Protein AF-A0A7Z8QAL1-F1 (afdb_monomer_lite)

Radius of gyration: 22.58 Å; chains: 1; bounding box: 62×59×57 Å

Foldseek 3Di:
DDPDDPPPDQWDWDDDPQDIDIGGDPPHDDFKDKDWDLPQDWDKDFDPPAFCQRQQKKKKKQKAFSQLQPDPVPPDPDRDLAWQWDWKWKDFAPDDIDIDIRHPDDSARNQQVSQVSVPPQKHKFQDDPDAWPCPDDPNRTGGRPRIMIIRRRDRGRMMIIGDPISRIIIMMMMGRPPDDDPPPPPPCVVVVVVVVVVVVVCVVVVD

Sequence (207 aa):
MVTRTPLDRGAVAKNNKSEVIVSNKDGFELTRITTRDYSNQELKYSIPDKSFKAAATGIAIDIVYSAAVEYIAGFSKAVKKETAGGFVSVTIDNNSPIKITTAGKTTREIESELADAIGSDASFSSMPIYPNFVQIRSKNYKSFDGGEIQIPSLNAKSITIDVNDSGLGVLTKFVFTSVKQPVQIISKVPYIIALLLAGIFGYVFWK

pLDDT: mean 82.02, std 17.65, range [27.59, 98.31]

Secondary structure (DSSP, 8-state):
-----TT--SEEEEEETTEEEEEEPTT----EEEEEE-S---EEEEBTTB-TTTTTEEEEEEEEEGGGTS--TTT-S-------S-EEEEEETTSPPEEEE-TT--HHHHHHHHHHHHGGG-EEESS-SS----SS--SS-PPP-S-EEEETT---SEEEEEEE-TTEEEEEEEEE-SS--------SHHHHHHHHHHHHHHHHH--

Structure (mmCIF, N/CA/C/O backbone):
data_AF-A0A7Z8QAL1-F1
#
_entry.id   AF-A0A7Z8QAL1-F1
#
loop_
_atom_site.group_PDB
_atom_site.id
_atom_site.type_symbol
_atom_site.label_atom_id
_atom_site.label_alt_id
_atom_site.label_comp_id
_atom_site.label_asym_id
_atom_site.label_entity_id
_atom_site.label_seq_id
_atom_site.pdbx_PDB_ins_code
_atom_site.Cartn_x
_atom_site.Cartn_y
_atom_site.Cartn_z
_atom_site.occupancy
_atom_site.B_iso_or_equiv
_atom_site.auth_seq_id
_atom_site.auth_comp_id
_atom_site.auth_asym_id
_atom_site.auth_atom_id
_atom_site.pdbx_PDB_model_num
ATOM 1 N N . MET A 1 1 ? -8.808 11.530 -38.661 1.00 33.34 1 MET A N 1
ATOM 2 C CA . MET A 1 1 ? -7.797 12.549 -38.306 1.00 33.34 1 MET A CA 1
ATOM 3 C C . MET A 1 1 ? -7.535 12.411 -36.812 1.00 33.34 1 MET A C 1
ATOM 5 O O . MET A 1 1 ? -8.451 12.637 -36.037 1.00 33.34 1 MET A O 1
ATOM 9 N N . VAL A 1 2 ? -6.371 11.887 -36.411 1.00 27.59 2 VAL A N 1
ATOM 10 C CA . VAL A 1 2 ? -6.043 11.647 -34.992 1.00 27.59 2 VAL A CA 1
ATOM 11 C C . VAL A 1 2 ? -5.302 12.868 -34.471 1.00 27.59 2 VAL A C 1
ATOM 13 O O . VAL A 1 2 ? -4.148 13.097 -34.828 1.00 27.59 2 VAL A O 1
ATOM 16 N N . THR A 1 3 ? -5.963 13.665 -33.642 1.00 31.70 3 THR A N 1
ATOM 17 C CA . THR A 1 3 ? -5.341 14.799 -32.959 1.00 31.70 3 THR A CA 1
ATOM 18 C C . THR A 1 3 ? -4.470 14.255 -31.824 1.00 31.70 3 THR A C 1
ATOM 20 O O . THR A 1 3 ? -4.942 14.032 -30.712 1.00 31.70 3 THR A O 1
ATOM 23 N N . ARG A 1 4 ? -3.193 13.970 -32.111 1.00 34.78 4 ARG A N 1
ATOM 24 C CA . ARG A 1 4 ? -2.201 13.611 -31.087 1.00 34.78 4 ARG A CA 1
ATOM 25 C C . ARG A 1 4 ? -1.900 14.842 -30.237 1.00 34.78 4 ARG A C 1
ATOM 27 O O . ARG A 1 4 ? -1.358 15.822 -30.740 1.00 34.78 4 ARG A O 1
ATOM 34 N N . THR A 1 5 ? -2.227 14.784 -28.951 1.00 33.44 5 THR A N 1
ATOM 35 C CA . THR A 1 5 ? -1.685 15.724 -27.961 1.00 33.44 5 THR A CA 1
ATOM 36 C C . THR A 1 5 ? -0.398 15.141 -27.353 1.00 33.44 5 THR A C 1
ATOM 38 O O . THR A 1 5 ? -0.285 13.919 -27.257 1.00 33.44 5 THR A O 1
ATOM 41 N N . PRO A 1 6 ? 0.582 15.956 -26.909 1.00 42.03 6 PRO A N 1
ATOM 42 C CA . PRO A 1 6 ? 1.861 15.488 -26.340 1.00 42.03 6 PRO A CA 1
ATOM 43 C C . PRO A 1 6 ? 1.767 14.780 -24.966 1.00 42.03 6 PRO A C 1
ATOM 45 O O . PRO A 1 6 ? 2.717 14.809 -24.190 1.00 42.03 6 PRO A O 1
ATOM 48 N N . LEU A 1 7 ? 0.624 14.183 -24.615 1.00 47.12 7 LEU A N 1
ATOM 49 C CA . LEU A 1 7 ? 0.308 13.678 -23.272 1.00 47.12 7 LEU A CA 1
ATOM 50 C C . LEU A 1 7 ? 0.132 12.151 -23.202 1.00 47.12 7 LEU A C 1
ATOM 52 O O . LEU A 1 7 ? -0.330 11.649 -22.177 1.00 47.12 7 LEU A O 1
ATOM 56 N N . ASP A 1 8 ? 0.518 11.407 -24.242 1.00 47.53 8 ASP A N 1
ATOM 57 C CA . ASP A 1 8 ? 0.338 9.951 -24.319 1.00 47.53 8 ASP A CA 1
ATOM 58 C C . ASP A 1 8 ? 1.376 9.175 -23.490 1.00 47.53 8 ASP A C 1
ATOM 60 O O . ASP A 1 8 ? 2.361 8.631 -23.991 1.00 47.53 8 ASP A O 1
ATOM 64 N N . ARG A 1 9 ? 1.064 9.157 -22.192 1.00 65.38 9 ARG A N 1
ATOM 65 C CA . ARG A 1 9 ? 1.618 8.449 -21.029 1.00 65.38 9 ARG A CA 1
ATOM 66 C C . ARG A 1 9 ? 2.282 7.098 -21.348 1.00 65.38 9 ARG A C 1
ATOM 68 O O . ARG A 1 9 ? 1.715 6.260 -22.042 1.00 65.38 9 ARG A O 1
ATOM 75 N N . GLY A 1 10 ? 3.455 6.868 -20.755 1.00 72.50 10 GLY A N 1
ATOM 76 C CA . GLY A 1 10 ? 4.310 5.684 -20.939 1.00 72.50 10 GLY A CA 1
ATOM 77 C C . GLY A 1 10 ? 3.822 4.363 -20.325 1.00 72.50 10 GLY A C 1
ATOM 78 O O . GLY A 1 10 ? 4.625 3.457 -20.128 1.00 72.50 10 GLY A O 1
ATOM 79 N N . ALA A 1 11 ? 2.533 4.236 -20.012 1.00 80.00 11 ALA A N 1
ATOM 80 C CA . ALA A 1 11 ? 1.936 3.013 -19.482 1.00 80.00 11 ALA A CA 1
ATOM 81 C C . ALA A 1 11 ? 0.545 2.788 -20.088 1.00 80.00 11 ALA A C 1
ATOM 83 O O . ALA A 1 11 ? -0.157 3.742 -20.430 1.00 80.00 11 ALA A O 1
ATOM 84 N N . VAL A 1 12 ? 0.147 1.525 -20.200 1.00 85.00 12 VAL A N 1
ATOM 85 C CA . VAL A 1 12 ? -1.168 1.078 -20.667 1.00 85.00 12 VAL A CA 1
ATOM 86 C C . VAL A 1 12 ? -1.908 0.463 -19.485 1.00 85.00 12 VAL A C 1
ATOM 88 O O . VAL A 1 12 ? -1.326 -0.322 -18.745 1.00 85.00 12 VAL A O 1
ATOM 91 N N . ALA A 1 13 ? -3.185 0.802 -19.313 1.00 86.44 13 ALA A N 1
ATOM 92 C CA . ALA A 1 13 ? -4.064 0.171 -18.333 1.00 86.44 13 ALA A CA 1
ATOM 93 C C . ALA A 1 13 ? -5.237 -0.494 -19.062 1.00 86.44 13 ALA A C 1
ATOM 95 O O . ALA A 1 13 ? -5.958 0.171 -19.809 1.00 86.44 13 ALA A O 1
ATOM 96 N N . LYS A 1 14 ? -5.422 -1.799 -18.861 1.00 86.00 14 LYS A N 1
ATOM 97 C CA . LYS A 1 14 ? -6.550 -2.575 -19.393 1.00 86.00 14 LYS A CA 1
ATOM 98 C C . LYS A 1 14 ? -7.447 -2.980 -18.232 1.00 86.00 14 LYS A C 1
ATOM 100 O O . LYS A 1 14 ? -6.980 -3.646 -17.317 1.00 86.00 14 LYS A O 1
ATOM 105 N N . ASN A 1 15 ? -8.710 -2.568 -18.270 1.00 86.75 15 ASN A N 1
ATOM 106 C CA . ASN A 1 15 ? -9.706 -2.918 -17.261 1.00 86.75 15 ASN A CA 1
ATOM 107 C C . ASN A 1 15 ? -10.602 -4.046 -17.791 1.00 86.75 15 ASN A C 1
ATOM 109 O O . ASN A 1 15 ? -11.143 -3.932 -18.892 1.00 86.75 15 ASN A O 1
ATOM 113 N N . ASN A 1 16 ? -10.769 -5.104 -16.999 1.00 80.38 16 ASN A N 1
ATOM 114 C CA . ASN A 1 16 ? -11.758 -6.151 -17.213 1.00 80.38 16 ASN A CA 1
ATOM 115 C C . ASN A 1 16 ? -12.635 -6.324 -15.962 1.00 80.38 16 ASN A C 1
ATOM 117 O O . ASN A 1 16 ? -12.437 -7.249 -15.179 1.00 80.38 16 ASN A O 1
ATOM 121 N N . LYS A 1 17 ? -13.601 -5.414 -15.784 1.00 79.88 17 LYS A N 1
ATOM 122 C CA . LYS A 1 17 ? -14.566 -5.343 -14.669 1.00 79.88 17 LYS A CA 1
ATOM 123 C C . LYS A 1 17 ? -13.910 -5.275 -13.283 1.00 79.88 17 LYS A C 1
ATOM 125 O O . LYS A 1 17 ? -13.885 -4.204 -12.690 1.00 79.88 17 LYS A O 1
ATOM 130 N N . SER A 1 18 ? -13.426 -6.406 -12.775 1.00 85.50 18 SER A N 1
ATOM 131 C CA . SER A 1 18 ? -12.839 -6.577 -11.442 1.00 85.50 18 SER A CA 1
ATOM 132 C C . SER A 1 18 ? -11.311 -6.516 -11.426 1.00 85.50 18 SER A C 1
ATOM 134 O O . SER A 1 18 ? -10.722 -6.499 -10.352 1.00 85.50 18 SER A O 1
ATOM 136 N N . GLU A 1 19 ? -10.656 -6.505 -12.589 1.00 89.06 19 GLU A N 1
ATOM 137 C CA . GLU A 1 19 ? -9.195 -6.483 -12.695 1.00 89.06 19 GLU A CA 1
ATOM 138 C C . GLU A 1 19 ? -8.715 -5.311 -13.553 1.00 89.06 19 GLU A C 1
ATOM 140 O O . GLU A 1 19 ? -9.307 -4.986 -14.587 1.00 89.06 19 GLU A O 1
ATOM 145 N N . VAL A 1 20 ? -7.603 -4.696 -13.145 1.00 90.81 20 VAL A N 1
ATOM 146 C CA . VAL A 1 20 ? -6.877 -3.711 -13.949 1.00 90.81 20 VAL A CA 1
ATOM 147 C C . VAL A 1 20 ? -5.435 -4.169 -14.120 1.00 90.81 20 VAL A C 1
ATOM 149 O O . VAL A 1 20 ? -4.667 -4.198 -13.162 1.00 90.81 20 VAL A O 1
ATOM 152 N N . ILE A 1 21 ? -5.048 -4.469 -15.359 1.00 90.31 21 ILE A N 1
ATOM 153 C CA . ILE A 1 21 ? -3.666 -4.796 -15.716 1.00 90.31 21 ILE A CA 1
ATOM 154 C C . ILE A 1 21 ? -2.978 -3.523 -16.192 1.00 90.31 21 ILE A C 1
ATOM 156 O O . ILE A 1 21 ? -3.401 -2.912 -17.178 1.00 90.31 21 ILE A O 1
ATOM 160 N N . VAL A 1 22 ? -1.900 -3.142 -15.510 1.00 89.88 22 VAL A N 1
ATOM 161 C CA . VAL A 1 22 ? -1.033 -2.027 -15.903 1.00 89.88 22 VAL A CA 1
ATOM 162 C C . VAL A 1 22 ? 0.260 -2.584 -16.486 1.00 89.88 22 VAL A C 1
ATOM 164 O O . VAL A 1 22 ? 0.912 -3.421 -15.868 1.00 89.88 22 VAL A O 1
ATOM 167 N N . SER A 1 23 ? 0.644 -2.118 -17.670 1.00 87.56 23 SER A N 1
ATOM 168 C CA . SER A 1 23 ? 1.863 -2.546 -18.357 1.00 87.56 23 SER A CA 1
ATOM 169 C C . SER A 1 23 ? 2.611 -1.366 -18.969 1.00 87.56 23 SER A C 1
ATOM 171 O O . SER A 1 23 ? 2.043 -0.294 -19.196 1.00 87.56 23 SER A O 1
ATOM 173 N N . ASN A 1 24 ? 3.885 -1.575 -19.292 1.00 84.88 24 ASN A N 1
ATOM 174 C CA . ASN A 1 24 ? 4.660 -0.634 -20.094 1.00 84.88 24 ASN A CA 1
ATOM 175 C C . ASN A 1 24 ? 3.988 -0.404 -21.455 1.00 84.88 24 ASN A C 1
ATOM 177 O O . ASN A 1 24 ? 3.407 -1.320 -22.043 1.00 84.88 24 ASN A O 1
ATOM 181 N N . LYS A 1 25 ? 4.084 0.828 -21.954 1.00 83.75 25 LYS A N 1
ATOM 182 C CA . LYS A 1 25 ? 3.898 1.123 -23.377 1.00 83.75 25 LYS A CA 1
ATOM 183 C C . LYS A 1 25 ? 5.244 0.950 -24.082 1.00 83.75 25 LYS A C 1
ATOM 185 O O . LY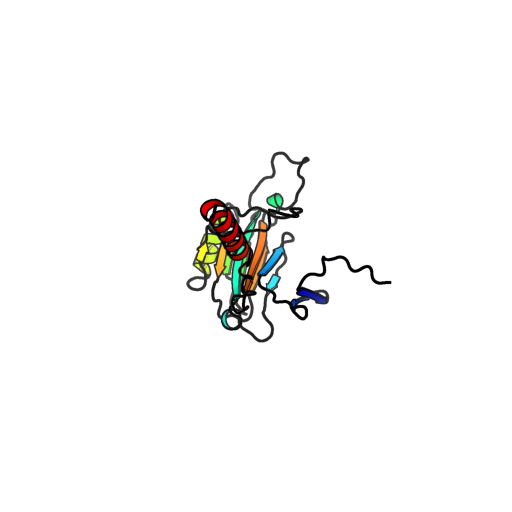S A 1 25 ? 6.272 1.251 -23.483 1.00 83.75 25 LYS A O 1
ATOM 190 N N . ASP A 1 26 ? 5.246 0.522 -25.342 1.00 78.25 26 ASP A N 1
ATOM 191 C CA . ASP A 1 26 ? 6.478 0.359 -26.123 1.00 78.25 26 ASP A CA 1
ATOM 192 C C . ASP A 1 26 ? 7.372 1.606 -26.056 1.00 78.25 26 ASP A C 1
ATOM 194 O O . ASP A 1 26 ? 6.916 2.731 -26.283 1.00 78.25 26 ASP A O 1
ATOM 198 N N . GLY A 1 27 ? 8.650 1.395 -25.730 1.00 76.25 27 GLY A N 1
ATOM 199 C CA . GLY A 1 27 ? 9.637 2.465 -25.562 1.00 76.25 27 GLY A CA 1
ATOM 200 C C . GLY A 1 27 ? 9.585 3.198 -24.215 1.00 76.25 27 GLY A C 1
ATOM 201 O O . GLY A 1 27 ? 10.316 4.171 -24.041 1.00 76.25 27 GLY A O 1
ATOM 202 N N . PHE A 1 28 ? 8.760 2.749 -23.266 1.00 78.88 28 PHE A N 1
ATOM 203 C CA . PHE A 1 28 ? 8.665 3.307 -21.918 1.00 78.88 28 PHE A CA 1
ATOM 204 C C . PHE A 1 28 ? 8.835 2.238 -20.847 1.00 78.88 28 PHE A C 1
ATOM 206 O O . PHE A 1 28 ? 8.550 1.062 -21.054 1.00 78.88 28 PHE A O 1
ATOM 213 N N . GLU A 1 29 ? 9.240 2.693 -19.666 1.00 81.25 29 GLU A N 1
ATOM 214 C CA . GLU A 1 29 ? 9.378 1.851 -18.492 1.00 81.25 29 GLU A CA 1
ATOM 215 C C . GLU A 1 29 ? 8.601 2.428 -17.308 1.00 81.25 29 GLU A C 1
ATOM 217 O O . GLU A 1 29 ? 8.756 3.597 -16.932 1.00 81.25 29 GLU A O 1
ATOM 222 N N . LEU A 1 30 ? 7.769 1.591 -16.699 1.00 81.94 30 LEU A N 1
ATOM 223 C CA . LEU A 1 30 ? 7.000 1.912 -15.514 1.00 81.94 30 LEU A CA 1
ATOM 224 C C . LEU A 1 30 ? 7.907 1.860 -14.289 1.00 81.94 30 LEU A C 1
ATOM 226 O O . LEU A 1 30 ? 8.335 0.802 -13.844 1.00 81.94 30 LEU A O 1
ATOM 230 N N . THR A 1 31 ? 8.194 3.028 -13.728 1.00 86.25 31 THR A N 1
ATOM 231 C CA . THR A 1 31 ? 9.080 3.151 -12.561 1.00 86.25 31 THR A CA 1
ATOM 232 C C . THR A 1 31 ? 8.313 3.237 -11.249 1.00 86.25 31 THR A C 1
ATOM 234 O O . THR A 1 31 ? 8.837 2.846 -10.207 1.00 86.25 31 THR A O 1
ATOM 237 N N . ARG A 1 32 ? 7.082 3.764 -11.273 1.00 88.62 32 ARG A N 1
ATOM 238 C CA . ARG A 1 32 ? 6.260 4.007 -10.082 1.00 88.62 32 ARG A CA 1
ATOM 239 C C . ARG A 1 32 ? 4.775 3.858 -10.395 1.00 88.62 32 ARG A C 1
ATOM 241 O O . ARG A 1 32 ? 4.317 4.337 -11.431 1.00 88.62 32 ARG A O 1
ATOM 248 N N . ILE A 1 33 ? 4.024 3.271 -9.468 1.00 88.88 33 ILE A N 1
ATOM 249 C CA . ILE A 1 33 ? 2.554 3.264 -9.464 1.00 88.88 33 ILE A CA 1
ATOM 250 C C . ILE A 1 33 ? 2.079 3.726 -8.091 1.00 88.88 33 ILE A C 1
ATOM 252 O O . ILE A 1 33 ? 2.612 3.283 -7.079 1.00 88.88 33 ILE A O 1
ATOM 256 N N . THR A 1 34 ? 1.056 4.577 -8.057 1.00 89.19 34 THR A N 1
ATOM 257 C CA . THR A 1 34 ? 0.273 4.847 -6.848 1.00 89.19 34 THR A CA 1
ATOM 258 C C . THR A 1 34 ? -1.176 4.489 -7.137 1.00 89.19 34 THR A C 1
ATOM 260 O O . THR A 1 34 ? -1.788 5.105 -8.014 1.00 89.19 34 THR A O 1
ATOM 263 N N . THR A 1 35 ? -1.732 3.536 -6.403 1.00 89.81 35 THR A N 1
ATOM 264 C CA . THR A 1 35 ? -3.174 3.289 -6.344 1.00 89.81 35 THR A CA 1
ATOM 265 C C . THR A 1 35 ? -3.760 3.991 -5.130 1.00 89.81 35 THR A C 1
ATOM 267 O O . THR A 1 35 ? -3.084 4.202 -4.123 1.00 89.81 35 THR A O 1
ATOM 270 N N . ARG A 1 36 ? -5.004 4.445 -5.268 1.00 86.94 36 ARG A N 1
ATOM 271 C CA . ARG A 1 36 ? -5.736 5.145 -4.214 1.00 86.94 36 ARG A CA 1
ATOM 272 C C . ARG A 1 36 ? -7.068 4.464 -4.068 1.00 86.94 36 ARG A C 1
ATOM 274 O O . ARG A 1 36 ? -7.759 4.298 -5.073 1.00 86.94 36 ARG A O 1
ATOM 281 N N . ASP A 1 37 ? -7.415 4.155 -2.839 1.00 87.88 37 ASP A N 1
ATOM 282 C CA . ASP A 1 37 ? -8.729 3.667 -2.503 1.00 87.88 37 ASP A CA 1
ATOM 283 C C . ASP A 1 37 ? -9.264 4.417 -1.288 1.00 87.88 37 ASP A C 1
ATOM 285 O O . ASP A 1 37 ? -8.754 4.300 -0.178 1.00 87.88 37 ASP A O 1
ATOM 289 N N . TYR A 1 38 ? -10.290 5.223 -1.538 1.00 84.94 38 TYR A N 1
ATOM 290 C CA . TYR A 1 38 ? -11.080 5.915 -0.515 1.00 84.94 38 TYR A CA 1
ATOM 291 C C . TYR A 1 38 ? -12.498 5.353 -0.441 1.00 84.94 38 TYR A C 1
ATOM 293 O O . TYR A 1 38 ? -13.347 5.898 0.249 1.00 84.94 38 TYR A O 1
ATOM 301 N N . SER A 1 39 ? -12.761 4.296 -1.210 1.00 81.75 39 SER A N 1
ATOM 302 C CA . SER A 1 39 ? -14.042 3.603 -1.242 1.00 81.75 39 SER A CA 1
ATOM 303 C C . SER A 1 39 ? -14.047 2.347 -0.382 1.00 81.75 39 SER A C 1
ATOM 305 O O . SER A 1 39 ? -15.043 1.628 -0.407 1.00 81.75 39 SER A O 1
ATOM 307 N N . ASN A 1 40 ? -12.968 2.102 0.373 1.00 83.50 40 ASN A N 1
ATOM 308 C CA . ASN A 1 40 ? -12.862 0.985 1.306 1.00 83.50 40 ASN A CA 1
ATOM 309 C C . ASN A 1 40 ? -13.067 -0.370 0.608 1.00 83.50 40 ASN A C 1
ATOM 311 O O . ASN A 1 40 ? -13.793 -1.237 1.089 1.00 83.50 40 ASN A O 1
ATOM 315 N N . GLN A 1 41 ? -12.464 -0.521 -0.573 1.00 84.25 41 GLN A N 1
ATOM 316 C CA . GLN A 1 41 ? -12.461 -1.761 -1.334 1.00 84.25 41 GLN A CA 1
ATOM 317 C C . GLN A 1 41 ? -11.312 -2.655 -0.874 1.00 84.25 41 GLN A C 1
ATOM 319 O O . GLN A 1 41 ? -10.182 -2.211 -0.677 1.00 84.25 41 GLN A O 1
ATOM 324 N N . GLU A 1 42 ? -11.575 -3.956 -0.801 1.00 94.12 42 GLU A N 1
ATOM 325 C CA . GLU A 1 42 ? -10.505 -4.941 -0.716 1.00 94.12 42 GLU A CA 1
ATOM 326 C C . GLU A 1 42 ? -9.766 -4.988 -2.064 1.00 94.12 42 GLU A C 1
ATOM 328 O O . GLU A 1 42 ? -10.313 -5.427 -3.080 1.00 94.12 42 GLU A O 1
ATOM 333 N N . LEU A 1 43 ? -8.516 -4.519 -2.087 1.00 95.56 43 LEU A N 1
ATOM 334 C CA . LEU A 1 43 ? -7.688 -4.490 -3.290 1.00 95.56 43 LEU A CA 1
ATOM 335 C C . LEU A 1 43 ? -6.540 -5.488 -3.189 1.00 95.56 43 LEU A C 1
ATOM 337 O O . LEU A 1 43 ? -5.673 -5.386 -2.319 1.00 95.56 43 LEU A O 1
ATOM 341 N N . LYS A 1 44 ? -6.500 -6.422 -4.144 1.00 97.06 44 LYS A N 1
ATOM 342 C CA . LYS A 1 44 ? -5.410 -7.382 -4.323 1.00 97.06 44 LYS A CA 1
ATOM 343 C C . LYS A 1 44 ? -4.446 -6.918 -5.408 1.00 97.06 44 LYS A C 1
ATOM 345 O O . LYS A 1 44 ? -4.840 -6.653 -6.541 1.00 97.06 44 LYS A O 1
ATOM 350 N N . TYR A 1 45 ? -3.164 -6.905 -5.075 1.00 97.38 45 TYR A N 1
ATOM 351 C CA . TYR A 1 45 ? -2.074 -6.551 -5.974 1.00 97.38 45 TYR A CA 1
ATOM 352 C C . TYR A 1 45 ? -1.187 -7.761 -6.228 1.00 97.38 45 TYR A C 1
ATOM 354 O O . TYR A 1 45 ? -0.888 -8.528 -5.313 1.00 97.38 45 TYR A O 1
ATOM 362 N N . SER A 1 46 ? -0.737 -7.920 -7.468 1.00 96.81 46 SER A N 1
ATOM 363 C CA . SER A 1 46 ? 0.229 -8.948 -7.857 1.00 96.81 46 SER A CA 1
ATOM 364 C C . SER A 1 46 ? 1.025 -8.499 -9.079 1.00 96.81 46 SER A C 1
ATOM 366 O O . SER A 1 46 ? 0.609 -7.591 -9.804 1.00 96.81 46 SER A O 1
ATOM 368 N N . ILE A 1 47 ? 2.176 -9.131 -9.300 1.00 93.94 47 ILE A N 1
ATOM 369 C CA . ILE A 1 47 ? 2.942 -8.999 -10.540 1.00 93.94 47 ILE A CA 1
ATOM 370 C C . ILE A 1 47 ? 2.819 -10.332 -11.281 1.00 93.94 47 ILE A C 1
ATOM 372 O O . ILE A 1 47 ? 3.153 -11.364 -10.693 1.00 93.94 47 ILE A O 1
ATOM 376 N N . PRO A 1 48 ? 2.359 -10.343 -12.546 1.00 91.12 48 PRO A N 1
ATOM 377 C CA . PRO A 1 48 ? 2.218 -11.578 -13.306 1.00 91.12 48 PRO A CA 1
ATOM 378 C C . PRO A 1 48 ? 3.498 -12.420 -13.269 1.00 91.12 48 PRO A C 1
ATOM 380 O O . PRO A 1 48 ? 4.593 -11.924 -13.550 1.00 91.12 48 PRO A O 1
ATOM 383 N N . ASP A 1 49 ? 3.339 -13.681 -12.867 1.00 9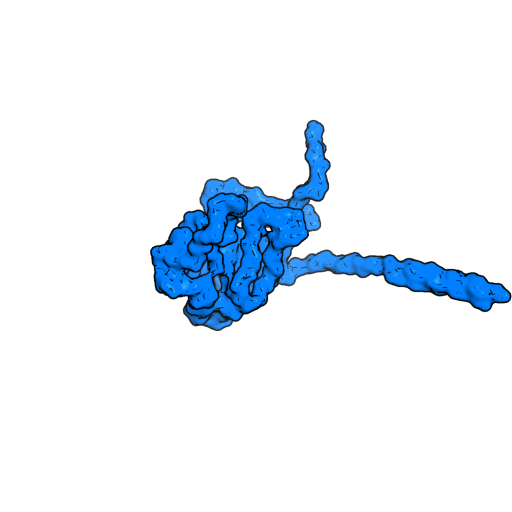2.38 49 ASP A N 1
ATOM 384 C CA . ASP A 1 49 ? 4.378 -14.715 -12.819 1.00 92.38 49 ASP A CA 1
ATOM 385 C C . ASP A 1 49 ? 5.617 -14.403 -11.954 1.00 92.38 49 ASP A C 1
ATOM 387 O O . ASP A 1 49 ? 6.644 -15.075 -12.076 1.00 92.38 49 ASP A O 1
ATOM 391 N N . LYS A 1 50 ? 5.554 -13.411 -11.052 1.00 94.69 50 LYS A N 1
ATOM 392 C CA . LYS A 1 50 ? 6.695 -13.007 -10.210 1.00 94.69 50 LYS A CA 1
ATOM 393 C C . LYS A 1 50 ? 6.283 -12.694 -8.776 1.00 94.69 50 LYS A C 1
ATOM 395 O O . LYS A 1 50 ? 5.185 -12.214 -8.518 1.00 94.69 50 LYS A O 1
ATOM 400 N N . SER A 1 51 ? 7.202 -12.916 -7.836 1.00 96.69 51 SER A N 1
ATOM 401 C CA . SER A 1 51 ? 7.116 -12.258 -6.529 1.00 96.69 51 SER A CA 1
ATOM 402 C C . SER A 1 51 ? 7.554 -10.795 -6.634 1.00 96.69 51 SER A C 1
ATOM 404 O O . SER A 1 51 ? 8.318 -10.438 -7.538 1.00 96.69 51 SER A O 1
ATOM 406 N N . PHE A 1 52 ? 7.131 -9.946 -5.695 1.00 96.06 52 PHE A N 1
ATOM 407 C CA . PHE A 1 52 ? 7.568 -8.543 -5.656 1.00 96.06 52 PHE A CA 1
ATOM 408 C C . PHE A 1 52 ? 9.093 -8.422 -5.539 1.00 96.06 52 PHE A C 1
ATOM 410 O O . PHE A 1 52 ? 9.709 -7.625 -6.250 1.00 96.06 52 PHE A O 1
ATOM 417 N N . LYS A 1 53 ? 9.725 -9.288 -4.736 1.00 95.12 53 LYS A N 1
ATOM 418 C CA . LYS A 1 53 ? 11.185 -9.412 -4.640 1.00 95.12 53 LYS A CA 1
ATOM 419 C C . LYS A 1 53 ? 11.834 -9.780 -5.977 1.00 95.12 53 LYS A C 1
ATOM 421 O O . LYS A 1 53 ? 12.795 -9.127 -6.376 1.00 95.12 53 LYS A O 1
ATOM 426 N N . ALA A 1 54 ? 11.309 -10.778 -6.694 1.00 95.06 54 ALA A N 1
ATOM 427 C CA . ALA A 1 54 ? 11.841 -11.181 -8.002 1.00 95.06 54 ALA A CA 1
ATOM 428 C C . ALA A 1 54 ? 11.674 -10.090 -9.076 1.00 95.06 54 ALA A C 1
ATOM 430 O O . ALA A 1 54 ? 12.457 -10.016 -10.021 1.00 95.06 54 ALA A O 1
ATOM 431 N N . ALA A 1 55 ? 10.669 -9.228 -8.924 1.00 92.56 55 ALA A N 1
ATOM 432 C CA . ALA A 1 55 ? 10.447 -8.059 -9.767 1.00 92.56 55 ALA A CA 1
ATOM 433 C C . ALA A 1 55 ? 11.165 -6.788 -9.270 1.00 92.56 55 ALA A C 1
ATOM 435 O O . ALA A 1 55 ? 10.899 -5.707 -9.794 1.00 92.56 55 ALA A O 1
ATOM 436 N N . ALA A 1 56 ? 12.034 -6.888 -8.254 1.00 94.19 56 ALA A N 1
ATOM 437 C CA . ALA A 1 56 ? 12.738 -5.757 -7.643 1.00 94.19 56 ALA A CA 1
ATOM 438 C C . ALA A 1 56 ? 11.798 -4.583 -7.292 1.00 94.19 56 ALA A C 1
ATOM 440 O O . ALA A 1 56 ? 12.087 -3.414 -7.573 1.00 94.19 56 ALA A O 1
ATOM 441 N N . THR A 1 57 ? 10.631 -4.914 -6.739 1.00 94.69 57 THR A N 1
ATOM 442 C CA . THR A 1 57 ? 9.562 -3.962 -6.435 1.00 94.69 57 THR A CA 1
ATOM 443 C C . THR A 1 57 ? 9.516 -3.672 -4.941 1.00 94.69 57 THR A C 1
ATOM 445 O O . THR A 1 57 ? 9.304 -4.581 -4.142 1.00 94.69 57 THR A O 1
ATOM 448 N N . GLY A 1 58 ? 9.679 -2.399 -4.582 1.00 96.44 58 GLY A N 1
ATOM 449 C CA . GLY A 1 58 ? 9.373 -1.898 -3.245 1.00 96.44 58 GLY A CA 1
ATOM 450 C C . GLY A 1 58 ? 7.909 -1.475 -3.161 1.00 96.44 58 GLY A C 1
ATOM 451 O O . GLY A 1 58 ? 7.365 -0.933 -4.128 1.00 96.44 58 GLY A O 1
ATOM 452 N N . ILE A 1 59 ? 7.282 -1.715 -2.015 1.00 97.56 59 ILE A N 1
ATOM 453 C CA . ILE A 1 59 ? 5.879 -1.381 -1.751 1.00 97.56 59 ILE A CA 1
ATOM 454 C C . ILE A 1 59 ? 5.831 -0.389 -0.589 1.00 97.56 59 ILE A C 1
ATOM 456 O O . ILE A 1 59 ? 6.629 -0.497 0.339 1.00 97.56 59 ILE A O 1
ATOM 460 N N . ALA A 1 60 ? 4.894 0.554 -0.617 1.00 97.31 60 ALA A N 1
ATOM 461 C CA . ALA A 1 60 ? 4.494 1.285 0.576 1.00 97.31 60 ALA A CA 1
ATOM 462 C C . ALA A 1 60 ? 2.971 1.373 0.714 1.00 97.31 60 ALA A C 1
ATOM 464 O O . ALA A 1 60 ? 2.254 1.414 -0.288 1.00 97.31 60 ALA A O 1
ATOM 465 N N . ILE A 1 61 ? 2.494 1.398 1.955 1.00 96.62 61 ILE A N 1
ATOM 466 C CA . ILE A 1 61 ? 1.085 1.517 2.335 1.00 96.62 61 ILE A CA 1
ATOM 467 C C . ILE A 1 61 ? 0.966 2.758 3.222 1.00 96.62 61 ILE A C 1
ATOM 469 O O . ILE A 1 61 ? 1.574 2.813 4.282 1.00 96.62 61 ILE A O 1
ATOM 473 N N . ASP A 1 62 ? 0.217 3.755 2.769 1.00 94.12 62 ASP A N 1
ATOM 474 C CA . ASP A 1 62 ? 0.018 5.051 3.435 1.00 94.12 62 ASP A CA 1
ATOM 475 C C . ASP A 1 62 ? -1.478 5.162 3.758 1.00 94.12 62 ASP A C 1
ATOM 477 O O . ASP A 1 62 ? -2.319 5.217 2.852 1.00 94.12 62 ASP A O 1
ATOM 481 N N . ILE A 1 63 ? -1.812 5.071 5.047 1.00 93.56 63 ILE A N 1
ATOM 482 C CA . ILE A 1 63 ? -3.181 5.132 5.561 1.00 93.56 63 ILE A CA 1
ATOM 483 C C . ILE A 1 63 ? -3.559 6.597 5.712 1.00 93.56 63 ILE A C 1
ATOM 485 O O . ILE A 1 63 ? -2.838 7.417 6.278 1.00 93.56 63 ILE A O 1
ATOM 489 N N . VAL A 1 64 ? -4.723 6.962 5.188 1.00 89.38 64 VAL A N 1
ATOM 490 C CA . VAL A 1 64 ? -5.121 8.363 5.089 1.00 89.38 64 VAL A CA 1
ATOM 491 C C . VAL A 1 64 ? -6.526 8.553 5.616 1.00 89.38 64 VAL A C 1
ATOM 493 O O . VAL A 1 64 ? -7.361 7.673 5.478 1.00 89.38 64 VAL A O 1
ATOM 496 N N . TYR A 1 65 ? -6.828 9.731 6.152 1.00 87.69 65 TYR A N 1
ATOM 497 C CA . TYR A 1 65 ? -8.217 10.090 6.424 1.00 87.69 65 TYR A CA 1
ATOM 498 C C . TYR A 1 65 ? -8.955 10.336 5.105 1.00 87.69 65 TYR A C 1
ATOM 500 O O . TYR A 1 65 ? -8.538 11.211 4.338 1.00 87.69 65 TYR A O 1
ATOM 508 N N . SER A 1 66 ? -10.064 9.637 4.857 1.00 83.19 66 SER A N 1
ATOM 509 C CA . SER A 1 66 ? -10.881 9.810 3.640 1.00 83.19 66 SER A CA 1
ATOM 510 C C . SER A 1 66 ? -11.319 11.261 3.461 1.00 83.19 66 SER A C 1
ATOM 512 O O . SER A 1 66 ? -11.189 11.851 2.386 1.00 83.19 66 SER A O 1
ATOM 514 N N . ALA A 1 67 ? -11.683 11.897 4.572 1.00 75.12 67 ALA A N 1
ATOM 515 C CA . ALA A 1 67 ? -12.087 13.292 4.619 1.00 75.12 67 ALA A CA 1
ATOM 516 C C . ALA A 1 67 ? -10.965 14.268 4.183 1.00 75.12 67 ALA A C 1
ATOM 518 O O . ALA A 1 67 ? -11.236 15.366 3.704 1.00 75.12 67 ALA A O 1
ATOM 519 N N . ALA A 1 68 ? -9.686 13.883 4.300 1.00 70.19 68 ALA A N 1
ATOM 520 C CA . ALA A 1 68 ? -8.556 14.698 3.845 1.00 70.19 68 ALA A CA 1
ATOM 521 C C . ALA A 1 68 ? -8.331 14.641 2.322 1.00 70.19 68 ALA A C 1
ATOM 523 O O . ALA A 1 68 ? -7.506 15.402 1.809 1.00 70.19 68 ALA A O 1
ATOM 524 N N . VAL A 1 69 ? -9.032 13.753 1.607 1.00 63.72 69 VAL A N 1
ATOM 525 C CA . VAL A 1 69 ? -8.888 13.576 0.155 1.00 63.72 69 VAL A CA 1
ATOM 526 C C . VAL A 1 69 ? -10.167 13.884 -0.621 1.00 63.72 69 VAL A C 1
ATOM 528 O O . VAL A 1 69 ? -10.085 14.319 -1.774 1.00 63.72 69 VAL A O 1
ATOM 531 N N . GLU A 1 70 ? -11.331 13.756 0.014 1.00 56.72 70 GLU A N 1
ATOM 532 C CA . GLU A 1 70 ? -12.595 14.299 -0.480 1.00 56.72 70 GLU A CA 1
ATOM 533 C C . GLU A 1 70 ? -12.552 15.835 -0.450 1.00 56.72 70 GLU A C 1
ATOM 535 O O . GLU A 1 70 ? -12.878 16.505 0.528 1.00 56.72 70 GLU A O 1
ATOM 540 N N . TYR A 1 71 ? -12.055 16.425 -1.535 1.00 55.09 71 TYR A 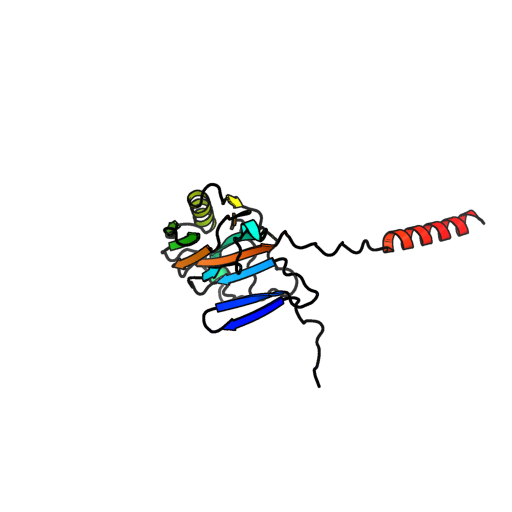N 1
ATOM 541 C CA . TYR A 1 71 ? -11.912 17.867 -1.655 1.00 55.09 71 TYR A CA 1
ATOM 542 C C . TYR A 1 71 ? -13.286 18.537 -1.750 1.00 55.09 71 TYR A C 1
ATOM 544 O O . TYR A 1 71 ? -13.867 18.626 -2.830 1.00 55.09 71 TYR A O 1
ATOM 552 N N . ILE A 1 72 ? -13.744 19.113 -0.640 1.00 50.50 72 ILE A N 1
ATOM 553 C CA . ILE A 1 72 ? -14.649 20.263 -0.666 1.00 50.50 72 ILE A CA 1
ATOM 554 C C . ILE A 1 72 ? -13.917 21.510 -0.163 1.00 50.50 72 ILE A C 1
ATOM 556 O O . ILE A 1 72 ? -14.306 22.144 0.824 1.00 50.50 72 ILE A O 1
ATOM 560 N N . ALA A 1 73 ? -12.811 21.889 -0.817 1.00 43.94 73 ALA A N 1
ATOM 561 C CA . ALA A 1 73 ? -12.213 23.173 -0.469 1.00 43.94 73 ALA A CA 1
ATOM 562 C C . ALA A 1 73 ? -13.199 24.300 -0.767 1.00 43.94 73 ALA A C 1
ATOM 564 O O . ALA A 1 73 ? -13.741 24.413 -1.866 1.00 43.94 73 ALA A O 1
ATOM 565 N N . GLY A 1 74 ? -13.424 25.121 0.253 1.00 50.38 74 GLY A N 1
ATOM 566 C CA . GLY A 1 74 ? -14.366 26.232 0.217 1.00 50.38 74 GLY A CA 1
ATOM 567 C C . GLY A 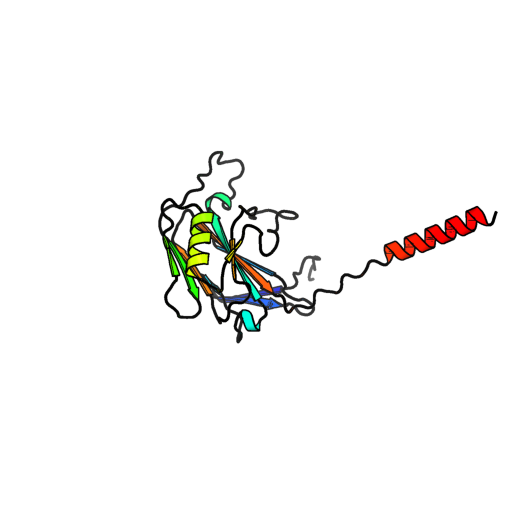1 74 ? -15.718 25.952 0.875 1.00 50.38 74 GLY A C 1
ATOM 568 O O . GLY A 1 74 ? -16.381 26.923 1.223 1.00 50.38 74 GLY A O 1
ATOM 569 N N . PHE A 1 75 ? -16.110 24.693 1.129 1.00 50.53 75 PHE A N 1
ATOM 570 C CA . PHE A 1 75 ? -17.411 24.401 1.763 1.00 50.53 75 PHE A CA 1
ATOM 571 C C . PHE A 1 75 ? -17.317 23.886 3.203 1.00 50.53 75 PHE A C 1
ATOM 573 O O . PHE A 1 75 ? -18.243 24.116 3.974 1.00 50.53 75 PHE A O 1
ATOM 580 N N . SER A 1 76 ? -16.221 23.240 3.615 1.00 53.94 76 SER A N 1
ATOM 581 C CA . SER A 1 76 ? -16.082 22.724 4.986 1.00 53.94 76 SER A CA 1
ATOM 582 C C . SER A 1 76 ? -14.849 23.298 5.684 1.00 53.94 76 SER A C 1
ATOM 584 O O . SER A 1 76 ? -13.716 22.995 5.316 1.00 53.94 76 SER A O 1
ATOM 586 N N . LYS A 1 77 ? -15.059 24.118 6.722 1.00 55.62 77 LYS A N 1
ATOM 587 C CA . LYS A 1 77 ? -13.981 24.736 7.524 1.00 55.62 77 LYS A CA 1
ATOM 588 C C . LYS A 1 77 ? -13.479 23.864 8.689 1.00 55.62 77 LYS A C 1
ATOM 590 O O . LYS A 1 77 ? -12.591 24.291 9.415 1.00 55.62 77 LYS A O 1
ATOM 595 N N . ALA A 1 78 ? -14.014 22.655 8.865 1.00 59.97 78 ALA A N 1
ATOM 596 C CA . ALA A 1 78 ? -13.684 21.772 9.986 1.00 59.97 78 ALA A CA 1
ATOM 597 C C . ALA A 1 78 ? -13.833 20.291 9.598 1.00 59.97 78 ALA A C 1
ATOM 599 O O . ALA A 1 78 ? -14.666 19.572 10.145 1.00 59.97 78 ALA A O 1
ATOM 600 N N . VAL A 1 79 ? -13.062 19.844 8.604 1.00 68.81 79 VAL A N 1
ATOM 601 C CA . VAL A 1 79 ? -13.027 18.425 8.227 1.00 68.81 79 VAL A CA 1
ATOM 602 C C . VAL A 1 79 ? -12.453 17.626 9.396 1.00 68.81 79 VAL A C 1
ATOM 604 O O . VAL A 1 79 ? -11.273 17.774 9.725 1.00 68.81 79 VAL A O 1
ATOM 607 N N . LYS A 1 80 ? -13.284 16.801 10.039 1.00 73.06 80 LYS A N 1
ATOM 608 C CA . LYS A 1 80 ? -12.835 15.919 11.115 1.00 73.06 80 LYS A CA 1
ATOM 609 C C . LYS A 1 80 ? -11.952 14.818 10.535 1.00 73.06 80 LYS A C 1
ATOM 611 O O . LYS A 1 80 ? -12.357 14.095 9.631 1.00 73.06 80 LYS A O 1
ATOM 616 N N . LYS A 1 81 ? -10.726 14.736 11.045 1.00 84.44 81 LYS A N 1
ATOM 617 C CA . LYS A 1 81 ? -9.742 13.706 10.711 1.00 84.44 81 LYS A CA 1
ATOM 618 C C . LYS A 1 81 ? -9.714 12.704 11.852 1.00 84.44 81 LYS A C 1
ATOM 620 O O . LYS A 1 81 ? -8.922 12.847 12.777 1.00 84.44 81 LYS A O 1
ATOM 625 N N . GLU A 1 82 ? -10.639 11.763 11.813 1.00 86.94 82 GLU A N 1
ATOM 626 C CA . GLU A 1 82 ? -10.804 10.745 12.843 1.00 86.94 82 GLU A CA 1
ATOM 627 C C . GLU A 1 82 ? -11.169 9.411 12.194 1.00 86.94 82 GLU A C 1
ATOM 629 O O . GLU A 1 82 ? -11.687 9.375 11.076 1.00 86.94 82 GLU A O 1
ATOM 634 N N . THR A 1 83 ? -10.859 8.319 12.884 1.00 90.75 83 THR A N 1
ATOM 635 C CA . THR A 1 83 ? -11.315 6.985 12.497 1.00 90.75 83 THR A CA 1
ATOM 636 C C . THR A 1 83 ? -12.791 6.829 12.843 1.00 90.75 83 THR A C 1
ATOM 638 O O . THR A 1 83 ? -13.256 7.358 13.854 1.00 90.75 83 THR A O 1
ATOM 641 N N . ALA A 1 84 ? -13.543 6.109 12.011 1.00 90.94 84 ALA A N 1
ATOM 642 C CA . ALA A 1 84 ? -14.943 5.790 12.291 1.00 90.94 84 ALA A CA 1
ATOM 643 C C . ALA A 1 84 ? -15.087 4.530 13.164 1.00 90.94 84 ALA A C 1
ATOM 645 O O . ALA A 1 84 ? -16.159 4.274 13.711 1.00 90.94 84 ALA A O 1
ATOM 646 N N . GLY A 1 85 ? -13.998 3.771 13.325 1.00 88.75 85 GLY A N 1
ATOM 647 C CA . GLY A 1 85 ? -13.987 2.493 14.020 1.00 88.75 85 GLY A CA 1
ATOM 648 C C . GLY A 1 85 ? -14.243 1.346 13.046 1.00 88.75 85 GLY A C 1
ATOM 649 O O . GLY A 1 85 ? -15.155 1.389 12.226 1.00 88.75 85 GLY A O 1
ATOM 650 N N . GLY A 1 86 ? -13.403 0.319 13.137 1.00 94.81 86 GLY A N 1
ATOM 651 C CA . GLY A 1 86 ? -13.349 -0.761 12.164 1.00 94.81 86 GLY A CA 1
ATOM 652 C C . GLY A 1 86 ? -11.965 -1.402 12.148 1.00 94.81 86 GLY A C 1
ATOM 653 O O . GLY A 1 86 ? -11.378 -1.636 13.214 1.00 94.81 86 GLY A O 1
ATOM 654 N N . PHE A 1 87 ? -11.443 -1.707 10.960 1.00 96.81 87 PHE A N 1
ATOM 655 C CA . PHE A 1 87 ? -10.114 -2.29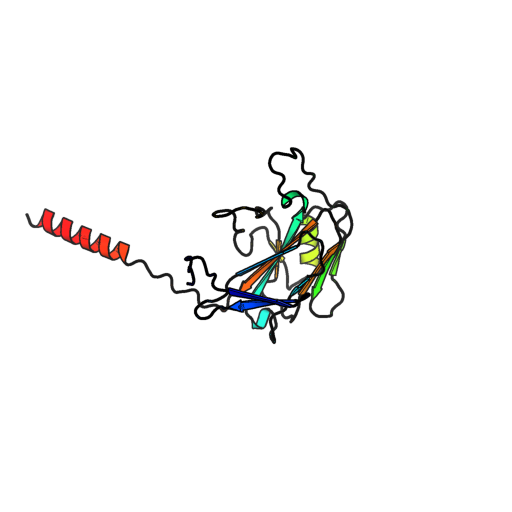6 10.826 1.00 96.81 87 PHE A CA 1
ATOM 656 C C . PHE A 1 87 ? -9.397 -1.956 9.518 1.00 96.81 87 PHE A C 1
ATOM 658 O O . PHE A 1 87 ? -10.015 -1.690 8.495 1.00 96.81 87 PHE A O 1
ATOM 665 N N . VAL A 1 88 ? -8.071 -2.059 9.556 1.00 97.25 88 VAL A N 1
ATOM 666 C CA . VAL A 1 88 ? -7.217 -2.210 8.374 1.00 97.25 88 VAL A CA 1
ATOM 667 C C . VAL A 1 88 ? -6.628 -3.610 8.420 1.00 97.25 88 VAL A C 1
ATOM 669 O O . VAL A 1 88 ? -6.188 -4.057 9.482 1.00 97.25 88 VAL A O 1
ATOM 672 N N . SER A 1 89 ? -6.620 -4.319 7.294 1.00 97.56 89 SER A N 1
ATOM 673 C CA . SER A 1 89 ? -5.939 -5.602 7.197 1.00 97.56 89 SER A CA 1
ATOM 674 C C . SER A 1 89 ? -5.052 -5.727 5.968 1.00 97.56 89 SER A C 1
ATOM 676 O O . SER A 1 89 ? -5.338 -5.178 4.904 1.00 97.56 89 SER A O 1
ATOM 678 N N . VAL A 1 90 ? -3.954 -6.458 6.147 1.00 97.94 90 VAL A N 1
ATOM 679 C CA . VAL A 1 90 ? -3.017 -6.824 5.088 1.00 97.94 90 VAL A CA 1
ATOM 680 C C . VAL A 1 90 ? -2.908 -8.337 5.043 1.00 97.94 90 VAL A C 1
ATOM 682 O O . VAL A 1 90 ? -2.600 -8.983 6.044 1.00 97.94 90 VAL A O 1
ATOM 685 N N . THR A 1 91 ? -3.132 -8.903 3.864 1.00 98.31 91 THR A N 1
ATOM 686 C CA . THR A 1 91 ? -2.944 -10.331 3.601 1.00 98.31 91 THR A CA 1
ATOM 687 C C . THR A 1 91 ? -1.787 -10.512 2.631 1.00 98.31 91 THR A C 1
ATOM 689 O O . THR A 1 91 ? -1.808 -9.961 1.531 1.00 98.31 91 THR A O 1
ATOM 692 N N . ILE A 1 92 ? -0.776 -11.280 3.032 1.00 97.69 92 ILE A N 1
ATOM 693 C CA . ILE A 1 92 ? 0.379 -11.623 2.194 1.00 97.69 92 ILE A CA 1
ATOM 694 C C . ILE A 1 92 ? 0.155 -13.033 1.640 1.00 97.69 92 ILE A C 1
ATOM 696 O O . ILE A 1 92 ? -0.052 -13.979 2.399 1.00 97.69 92 ILE A O 1
ATOM 700 N N . ASP A 1 93 ? 0.177 -13.168 0.314 1.00 96.00 93 ASP A N 1
ATOM 701 C CA . ASP A 1 93 ? -0.234 -14.379 -0.404 1.00 96.00 93 ASP A CA 1
ATOM 702 C C . ASP A 1 93 ? -1.611 -14.894 0.053 1.00 96.00 93 ASP A C 1
ATOM 704 O O . ASP A 1 93 ? -2.600 -14.173 -0.064 1.00 96.00 93 ASP A O 1
ATOM 708 N N . ASN A 1 94 ? -1.682 -16.135 0.539 1.00 93.69 94 ASN A N 1
ATOM 709 C CA . ASN A 1 94 ? -2.901 -16.766 1.049 1.00 93.69 94 ASN A CA 1
ATOM 710 C C . ASN A 1 94 ? -2.800 -17.032 2.563 1.00 93.69 94 ASN A C 1
ATOM 712 O O . ASN A 1 94 ? -3.443 -17.950 3.072 1.00 93.69 94 ASN A O 1
ATOM 716 N N . ASN A 1 95 ? -1.942 -16.289 3.268 1.00 96.12 95 ASN A N 1
ATOM 717 C CA . ASN A 1 95 ? -1.790 -16.415 4.716 1.00 96.12 95 ASN A CA 1
ATOM 718 C C . ASN A 1 95 ? -2.977 -15.777 5.453 1.00 96.12 95 ASN A C 1
ATOM 720 O O . ASN A 1 95 ? -3.810 -15.098 4.856 1.00 96.12 95 ASN A O 1
ATOM 724 N N . SER A 1 96 ? -3.051 -15.978 6.769 1.00 96.69 96 SER A N 1
ATOM 725 C CA . SER A 1 96 ? -4.047 -15.297 7.601 1.00 96.69 96 SER A CA 1
ATOM 726 C C . SER A 1 96 ? -3.878 -13.769 7.528 1.00 96.69 96 SER A C 1
ATOM 728 O O . SER A 1 96 ? -2.741 -13.294 7.608 1.00 96.69 96 SER A O 1
ATOM 730 N N . PRO A 1 97 ? -4.973 -12.990 7.427 1.00 97.56 97 PRO A N 1
ATOM 731 C CA . PRO A 1 97 ? -4.898 -11.533 7.421 1.00 97.56 97 PRO A CA 1
ATOM 732 C C . PRO A 1 97 ? -4.307 -10.978 8.722 1.00 97.56 97 PRO A C 1
ATOM 734 O O . PRO A 1 97 ? -4.753 -11.325 9.818 1.00 97.56 97 PRO A O 1
ATOM 737 N N . ILE A 1 98 ? -3.348 -10.062 8.600 1.00 98.00 98 ILE A N 1
ATOM 738 C CA . ILE A 1 98 ? -2.857 -9.238 9.707 1.00 98.00 98 ILE A CA 1
ATOM 739 C C . ILE A 1 98 ? -3.843 -8.091 9.867 1.00 98.00 98 ILE A C 1
ATOM 741 O O . ILE A 1 98 ? -3.997 -7.290 8.949 1.00 98.00 98 ILE A O 1
ATOM 745 N N . LYS A 1 99 ? -4.536 -8.023 11.004 1.00 97.81 99 LYS A N 1
ATOM 746 C CA . LYS A 1 99 ? -5.667 -7.113 11.214 1.00 97.81 99 LYS A CA 1
ATOM 747 C C . LYS A 1 99 ? -5.409 -6.172 12.384 1.00 97.81 99 LYS A C 1
ATOM 749 O O . LYS A 1 99 ? -5.229 -6.630 13.507 1.00 97.81 99 LYS A O 1
ATOM 754 N N . ILE A 1 100 ? -5.488 -4.870 12.122 1.00 97.94 100 ILE A N 1
ATOM 755 C CA . ILE A 1 100 ? -5.342 -3.799 13.109 1.00 97.94 100 ILE A CA 1
ATOM 756 C C . ILE A 1 100 ? -6.686 -3.095 13.281 1.00 97.94 100 ILE A C 1
ATOM 758 O O . ILE A 1 100 ? -7.289 -2.637 12.311 1.00 97.94 100 ILE A O 1
ATOM 762 N N . THR A 1 101 ? -7.172 -3.000 14.517 1.00 97.62 101 THR A N 1
ATOM 763 C CA . THR A 1 101 ? -8.366 -2.206 14.840 1.00 97.62 101 THR A CA 1
ATOM 764 C C . THR A 1 101 ? -8.042 -0.717 14.785 1.00 97.62 101 THR A C 1
ATOM 766 O O . THR A 1 101 ? -6.969 -0.301 15.215 1.00 97.62 101 THR A O 1
ATOM 769 N N . THR A 1 102 ? -8.963 0.094 14.270 1.00 96.94 102 THR A N 1
ATOM 770 C CA . THR A 1 102 ? -8.721 1.523 13.983 1.00 96.94 102 THR A CA 1
ATOM 771 C C . THR A 1 102 ? -9.328 2.472 15.016 1.00 96.94 102 THR A C 1
ATOM 773 O O . THR A 1 102 ? -8.968 3.648 15.065 1.00 96.94 102 THR A O 1
ATOM 776 N N . ALA A 1 103 ? -10.256 1.988 15.846 1.00 95.06 103 ALA A N 1
ATOM 777 C CA . ALA A 1 103 ? -11.008 2.819 16.780 1.00 95.06 103 ALA A CA 1
ATOM 778 C C . ALA A 1 103 ? -10.076 3.589 17.731 1.00 95.06 103 ALA A C 1
ATOM 780 O O . ALA A 1 103 ? -9.285 2.989 18.457 1.00 95.06 103 ALA A O 1
ATOM 781 N N . GLY A 1 104 ? -10.181 4.921 17.714 1.00 93.12 104 GLY A N 1
ATOM 782 C CA . GLY A 1 104 ? -9.400 5.811 18.578 1.00 93.12 104 GLY A CA 1
ATOM 783 C C . GLY A 1 104 ? -7.918 5.951 18.214 1.00 93.12 104 GLY A C 1
ATOM 784 O O . GLY A 1 104 ? -7.210 6.658 18.924 1.00 93.12 104 GLY A O 1
ATOM 785 N N . LYS A 1 105 ? -7.450 5.314 17.132 1.00 95.25 105 LYS A N 1
ATOM 786 C CA . LYS A 1 105 ? -6.060 5.402 16.668 1.00 95.25 105 LYS A CA 1
ATOM 787 C C . LYS A 1 105 ? -5.897 6.452 15.576 1.00 95.25 105 LYS A C 1
ATOM 789 O O . LYS A 1 105 ? -6.771 6.655 14.737 1.00 95.25 105 LYS A O 1
ATOM 794 N N . THR A 1 106 ? -4.737 7.083 15.553 1.00 94.06 106 THR A N 1
ATOM 795 C CA . THR A 1 106 ? -4.257 7.900 14.439 1.00 94.06 106 THR A CA 1
ATOM 796 C C . THR A 1 106 ? -3.756 7.019 13.292 1.00 94.06 106 THR A C 1
ATOM 798 O O . THR A 1 106 ? -3.399 5.857 13.496 1.00 94.06 106 THR A O 1
ATOM 801 N N . THR A 1 107 ? -3.659 7.576 12.079 1.00 93.88 107 THR A N 1
ATOM 802 C CA . THR A 1 107 ? -3.054 6.878 10.926 1.00 93.88 107 THR A CA 1
ATOM 803 C C . THR A 1 107 ? -1.643 6.380 11.239 1.00 93.88 107 THR A C 1
ATOM 805 O O . THR A 1 107 ? -1.340 5.222 10.985 1.00 93.88 107 THR A O 1
ATOM 808 N N . ARG A 1 108 ? -0.827 7.199 11.912 1.00 95.50 108 ARG A N 1
ATOM 809 C CA . ARG A 1 108 ? 0.529 6.839 12.346 1.00 95.50 108 ARG A CA 1
ATOM 810 C C . ARG A 1 108 ? 0.561 5.631 13.284 1.00 95.50 108 ARG A C 1
ATOM 812 O O . ARG A 1 108 ? 1.444 4.788 13.144 1.00 95.50 108 ARG A O 1
ATOM 819 N N . GLU A 1 109 ? -0.350 5.558 14.252 1.00 96.56 109 GLU A N 1
ATOM 820 C CA . GLU A 1 109 ? -0.426 4.426 15.187 1.00 96.56 109 GLU A CA 1
ATOM 821 C C . GLU A 1 109 ? -0.838 3.151 14.455 1.00 96.56 109 GLU A C 1
ATOM 823 O O . GLU A 1 109 ? -0.201 2.119 14.638 1.00 96.56 109 GLU A O 1
ATOM 828 N N . ILE A 1 110 ? -1.832 3.245 13.565 1.00 97.25 110 ILE A N 1
ATOM 829 C CA . ILE A 1 110 ? -2.257 2.126 12.713 1.00 97.25 110 ILE A CA 1
ATOM 830 C C . ILE A 1 110 ? -1.091 1.638 11.847 1.00 97.25 110 ILE A C 1
ATOM 832 O O . ILE A 1 110 ? -0.849 0.438 11.770 1.00 97.25 110 ILE A O 1
ATOM 836 N N . GLU A 1 111 ? -0.358 2.550 11.210 1.00 97.81 111 GLU A N 1
ATOM 837 C CA . GLU A 1 111 ? 0.775 2.218 10.345 1.00 97.81 111 GLU A CA 1
ATOM 838 C C . GLU A 1 111 ? 1.943 1.603 11.110 1.00 97.81 111 GLU A C 1
ATOM 840 O O . GLU A 1 111 ? 2.535 0.635 10.640 1.00 97.81 111 GLU A O 1
ATOM 845 N N . SER A 1 112 ? 2.261 2.142 12.288 1.00 97.56 112 SER A N 1
ATOM 846 C CA . SER A 1 112 ? 3.310 1.597 13.157 1.00 97.56 112 SER A CA 1
ATOM 847 C C . SER A 1 112 ? 2.958 0.178 13.602 1.00 97.56 112 SER A C 1
ATOM 849 O O . SER A 1 112 ? 3.748 -0.739 13.409 1.00 97.56 112 SER A O 1
ATOM 851 N N . GLU A 1 113 ? 1.738 -0.027 14.105 1.00 97.88 113 GLU A N 1
ATOM 852 C CA . GLU A 1 113 ? 1.277 -1.333 14.582 1.00 97.88 113 GLU A CA 1
ATOM 853 C C . GLU A 1 113 ? 1.174 -2.359 13.448 1.00 97.88 113 GLU A C 1
ATOM 855 O O . GLU A 1 113 ? 1.529 -3.523 13.622 1.00 97.88 113 GLU A O 1
ATOM 860 N N . LEU A 1 114 ? 0.733 -1.931 12.262 1.00 97.75 114 LEU A N 1
ATOM 861 C CA . LEU A 1 114 ? 0.679 -2.789 11.085 1.00 97.75 114 LEU A CA 1
ATOM 862 C C . LEU A 1 114 ? 2.084 -3.171 10.599 1.00 97.75 114 LEU A C 1
ATOM 864 O O . LEU A 1 114 ? 2.302 -4.329 10.252 1.00 97.75 114 LEU A O 1
ATOM 868 N N . ALA A 1 115 ? 3.039 -2.235 10.594 1.00 97.75 115 ALA A N 1
ATOM 869 C CA . ALA A 1 115 ? 4.429 -2.529 10.251 1.00 97.75 115 ALA A CA 1
ATOM 870 C C . ALA A 1 115 ? 5.048 -3.531 11.238 1.00 97.75 115 ALA A C 1
ATOM 872 O O . ALA A 1 115 ? 5.620 -4.532 10.807 1.00 97.75 115 ALA A O 1
ATOM 873 N N . ASP A 1 116 ? 4.858 -3.310 12.541 1.00 97.69 116 ASP A N 1
ATOM 874 C CA . ASP A 1 116 ? 5.335 -4.210 13.594 1.00 97.69 116 ASP A CA 1
ATOM 875 C C . ASP A 1 116 ? 4.721 -5.615 13.460 1.00 97.69 116 ASP A C 1
ATOM 877 O O . ASP A 1 116 ? 5.419 -6.619 13.611 1.00 97.69 116 ASP A O 1
ATOM 881 N N . ALA A 1 117 ? 3.431 -5.701 13.118 1.00 97.19 117 ALA A N 1
ATOM 882 C CA . ALA A 1 117 ? 2.725 -6.968 12.937 1.00 97.19 117 ALA A CA 1
ATOM 883 C C . ALA A 1 117 ? 3.107 -7.714 11.644 1.00 97.19 117 ALA A C 1
ATOM 885 O O . ALA A 1 117 ? 3.071 -8.944 11.621 1.00 97.19 117 ALA A O 1
ATOM 886 N N . ILE A 1 118 ? 3.488 -7.001 10.575 1.00 95.94 118 ILE A N 1
ATOM 887 C CA . ILE A 1 118 ? 4.091 -7.609 9.374 1.00 95.94 118 ILE A CA 1
ATOM 888 C C . ILE A 1 118 ? 5.499 -8.139 9.690 1.00 95.94 118 ILE A C 1
ATOM 890 O O . ILE A 1 118 ? 5.925 -9.151 9.130 1.00 95.94 118 ILE A O 1
ATOM 894 N N . GLY A 1 119 ? 6.207 -7.504 10.623 1.00 94.12 119 GLY A N 1
ATOM 895 C CA . GLY A 1 119 ? 7.490 -7.971 11.127 1.00 94.12 119 GLY A CA 1
ATOM 896 C C . GLY A 1 119 ? 8.650 -7.613 10.201 1.00 94.12 119 GLY A C 1
ATOM 897 O O . GLY A 1 119 ? 8.699 -6.528 9.633 1.00 94.12 119 GLY A O 1
ATOM 898 N N . SER A 1 120 ? 9.615 -8.523 10.049 1.00 92.69 120 SER A N 1
ATOM 899 C CA . SER A 1 120 ? 10.923 -8.224 9.439 1.00 92.69 120 SER A CA 1
ATOM 900 C C . SER A 1 120 ? 10.887 -7.761 7.980 1.00 92.69 120 SER A C 1
ATOM 902 O O . SER A 1 120 ? 11.886 -7.236 7.489 1.00 92.69 120 SER A O 1
ATOM 904 N N . ASP A 1 121 ? 9.775 -7.975 7.279 1.00 93.75 121 ASP A N 1
ATOM 905 C CA . ASP A 1 121 ? 9.614 -7.557 5.886 1.00 93.75 121 ASP A CA 1
ATOM 906 C C . ASP A 1 121 ? 9.186 -6.087 5.747 1.00 93.75 121 ASP A C 1
ATOM 908 O O . ASP A 1 121 ? 9.269 -5.539 4.645 1.00 93.75 121 ASP A O 1
ATOM 912 N N . ALA A 1 122 ? 8.748 -5.445 6.837 1.00 97.19 122 ALA A N 1
ATOM 913 C CA . ALA A 1 122 ? 8.188 -4.100 6.830 1.00 97.19 122 ALA A CA 1
ATOM 914 C C . ALA A 1 122 ? 8.819 -3.175 7.877 1.00 97.19 122 ALA A C 1
ATOM 916 O O . ALA A 1 122 ? 9.361 -3.602 8.893 1.00 97.19 122 ALA A O 1
ATOM 917 N N . SER A 1 123 ? 8.711 -1.871 7.638 1.00 97.69 123 SER A N 1
ATOM 918 C CA . SER A 1 123 ? 9.041 -0.845 8.622 1.00 97.69 123 SER A CA 1
ATOM 919 C C . SER A 1 123 ? 8.135 0.370 8.480 1.00 97.69 123 SER A C 1
ATOM 921 O O . SER A 1 123 ? 7.712 0.730 7.382 1.00 97.69 123 SER A O 1
ATOM 923 N N . PHE A 1 124 ? 7.851 1.033 9.598 1.00 97.62 124 PHE A N 1
ATOM 924 C CA . PHE A 1 124 ? 7.268 2.368 9.565 1.00 97.62 124 PHE A CA 1
ATOM 925 C C . PHE A 1 124 ? 8.321 3.381 9.098 1.00 97.62 124 PHE A C 1
ATOM 927 O O . PHE A 1 124 ? 9.453 3.387 9.589 1.00 97.62 124 PHE A O 1
ATOM 934 N N . SER A 1 125 ? 7.940 4.275 8.189 1.00 96.12 125 SER A N 1
ATOM 935 C CA . SER A 1 125 ? 8.802 5.341 7.685 1.00 96.12 125 SER A CA 1
ATOM 936 C C . SER A 1 125 ? 8.119 6.700 7.763 1.00 96.12 125 SER A C 1
ATOM 938 O O . SER A 1 125 ? 6.996 6.889 7.305 1.00 96.12 125 SER A O 1
ATOM 940 N N . SER A 1 126 ? 8.850 7.695 8.266 1.00 93.38 126 SER A N 1
ATOM 941 C CA . SER A 1 126 ? 8.467 9.110 8.201 1.00 93.38 126 SER A CA 1
ATOM 942 C C . SER A 1 126 ? 8.955 9.812 6.929 1.00 93.38 126 SER A C 1
ATOM 944 O O . SER A 1 126 ? 8.842 11.032 6.806 1.00 93.38 126 SER A O 1
ATOM 946 N N . MET A 1 127 ? 9.516 9.061 5.981 1.00 91.06 127 MET A N 1
ATOM 947 C CA . MET A 1 127 ? 9.912 9.539 4.659 1.00 91.06 127 MET A CA 1
ATOM 948 C C . MET A 1 127 ? 9.186 8.720 3.594 1.00 91.06 127 MET A C 1
ATOM 950 O O . MET A 1 127 ? 9.246 7.493 3.654 1.00 91.06 127 MET A O 1
ATOM 954 N N . PRO A 1 128 ? 8.548 9.345 2.593 1.00 89.94 128 PRO A N 1
ATOM 955 C CA . PRO A 1 128 ? 7.823 8.589 1.589 1.00 89.94 128 PRO A CA 1
ATOM 956 C C . PRO A 1 128 ? 8.789 7.866 0.639 1.00 89.94 128 PRO A C 1
ATOM 958 O O . PRO A 1 128 ? 9.822 8.419 0.253 1.00 89.94 128 PRO A O 1
ATOM 961 N N . ILE A 1 129 ? 8.416 6.667 0.188 1.00 91.31 129 ILE A N 1
ATOM 962 C CA . ILE A 1 129 ? 9.181 5.815 -0.739 1.00 91.31 129 ILE A CA 1
ATOM 963 C C . ILE A 1 129 ? 9.485 6.539 -2.059 1.00 91.31 129 ILE A C 1
ATOM 965 O O . ILE A 1 129 ? 10.496 6.303 -2.721 1.00 91.31 129 ILE A O 1
ATOM 969 N N . TYR A 1 130 ? 8.616 7.478 -2.429 1.00 87.69 130 TYR A N 1
ATOM 970 C CA . TYR A 1 130 ? 8.897 8.576 -3.340 1.00 87.69 130 TYR A CA 1
ATOM 971 C C . TYR A 1 130 ? 7.953 9.748 -3.030 1.00 87.69 130 TYR A C 1
ATOM 973 O O . TYR A 1 130 ? 6.847 9.523 -2.539 1.00 87.69 130 TYR A O 1
ATOM 981 N N . PRO A 1 131 ? 8.336 11.001 -3.341 1.00 79.94 131 PRO A N 1
ATOM 982 C CA . PRO A 1 131 ? 7.496 12.162 -3.059 1.00 79.94 131 PRO A CA 1
ATOM 983 C C . PRO A 1 131 ? 6.090 12.043 -3.663 1.00 79.94 131 PRO A C 1
ATOM 985 O O . PRO A 1 131 ? 5.943 11.708 -4.843 1.00 79.94 131 PRO A O 1
ATOM 988 N N . ASN A 1 132 ? 5.059 12.379 -2.881 1.00 72.06 132 ASN A N 1
ATOM 989 C CA . ASN A 1 132 ? 3.696 12.496 -3.398 1.00 72.06 132 ASN A CA 1
ATOM 990 C C . ASN A 1 132 ? 3.661 13.591 -4.485 1.00 72.06 132 ASN A C 1
ATOM 992 O O . ASN A 1 132 ? 4.281 14.648 -4.352 1.00 72.06 132 ASN A O 1
ATOM 996 N N . PHE A 1 133 ? 2.938 13.356 -5.582 1.00 64.38 133 PHE A N 1
ATOM 997 C CA . PHE A 1 133 ? 2.852 14.306 -6.696 1.00 64.38 133 PHE A CA 1
ATOM 998 C C . PHE A 1 133 ? 1.993 15.525 -6.319 1.00 64.38 133 PHE A C 1
ATOM 1000 O O . PHE A 1 133 ? 0.804 15.560 -6.618 1.00 64.38 133 PHE A O 1
ATOM 1007 N N . VAL A 1 134 ? 2.573 16.546 -5.685 1.00 56.81 134 VAL A N 1
ATOM 1008 C CA . VAL A 1 134 ? 1.817 17.758 -5.294 1.00 56.81 134 VAL A CA 1
ATOM 1009 C C . VAL A 1 134 ? 2.064 18.960 -6.224 1.00 56.81 134 VAL A C 1
ATOM 1011 O O . VAL A 1 134 ? 1.369 19.961 -6.125 1.00 56.81 134 VAL A O 1
ATOM 1014 N N . GLN A 1 135 ? 2.992 18.892 -7.185 1.00 47.09 135 GLN A N 1
ATOM 1015 C CA . GLN A 1 135 ? 3.567 20.127 -7.755 1.00 47.09 135 GLN A CA 1
ATOM 1016 C C . GLN A 1 135 ? 3.192 20.540 -9.185 1.00 47.09 135 GLN A C 1
ATOM 1018 O O . GLN A 1 135 ? 3.722 21.544 -9.647 1.00 47.09 135 GLN A O 1
ATOM 1023 N N . ILE A 1 136 ? 2.298 19.853 -9.912 1.00 46.12 136 ILE A N 1
ATOM 1024 C CA . ILE A 1 136 ? 2.011 20.282 -11.306 1.00 46.12 136 ILE A CA 1
ATOM 1025 C C . ILE A 1 136 ? 0.526 20.207 -11.716 1.00 46.12 136 ILE A C 1
ATOM 1027 O O . ILE A 1 136 ? 0.095 21.006 -12.543 1.00 46.12 136 ILE A O 1
ATOM 1031 N N . ARG A 1 137 ? -0.300 19.304 -11.153 1.00 49.31 137 ARG A N 1
ATOM 1032 C CA . ARG A 1 137 ? -1.744 19.169 -11.493 1.00 49.31 137 ARG A CA 1
ATOM 1033 C C . ARG A 1 137 ? -2.582 18.614 -10.322 1.00 49.31 137 ARG A C 1
ATOM 1035 O O . ARG A 1 137 ? -3.211 17.565 -10.448 1.00 49.31 137 ARG A O 1
ATOM 1042 N N . SER A 1 138 ? -2.557 19.283 -9.167 1.00 51.25 138 SER A N 1
ATOM 1043 C CA . SER A 1 138 ? -3.011 18.763 -7.860 1.00 51.25 138 SER A CA 1
ATOM 1044 C C . SER A 1 138 ? -4.534 18.747 -7.629 1.00 51.25 138 SER A C 1
ATOM 1046 O O . SER A 1 138 ? -5.021 19.202 -6.594 1.00 51.25 138 SER A O 1
ATOM 1048 N N . LYS A 1 139 ? -5.320 18.196 -8.554 1.00 52.72 139 LYS A N 1
ATOM 1049 C CA . LYS A 1 139 ? -6.687 17.786 -8.208 1.00 52.72 139 LYS A CA 1
ATOM 1050 C C . LYS A 1 139 ? -6.585 16.373 -7.613 1.00 52.72 139 LYS A C 1
ATOM 1052 O O . LYS A 1 139 ? -6.127 15.462 -8.299 1.00 52.72 139 LYS A O 1
ATOM 1057 N N . ASN A 1 140 ? -6.933 16.214 -6.332 1.00 53.25 140 ASN A N 1
ATOM 1058 C CA . ASN A 1 140 ? -7.039 14.934 -5.597 1.00 53.25 140 ASN A CA 1
ATOM 1059 C C . ASN A 1 140 ? -5.728 14.296 -5.080 1.00 53.25 140 ASN A C 1
ATOM 1061 O O . ASN A 1 140 ? -5.666 13.074 -4.924 1.00 53.25 140 ASN A O 1
ATOM 1065 N N . TYR A 1 141 ? -4.672 15.078 -4.827 1.00 60.78 141 TYR A N 1
ATOM 1066 C CA . TYR A 1 141 ? -3.437 14.575 -4.202 1.00 60.78 141 TYR A CA 1
ATOM 1067 C C . TYR A 1 141 ? -3.325 15.039 -2.748 1.00 60.78 141 TYR A C 1
ATOM 1069 O O . TYR A 1 141 ? -3.309 16.240 -2.486 1.00 60.78 141 TYR A O 1
ATOM 1077 N N . LYS A 1 142 ? -3.211 14.079 -1.823 1.00 67.88 142 LYS A N 1
ATOM 1078 C CA . LYS A 1 142 ? -2.894 14.308 -0.408 1.00 67.88 142 LYS A CA 1
ATOM 1079 C C . LYS A 1 142 ? -1.393 14.567 -0.257 1.00 67.88 142 LYS A C 1
ATOM 1081 O O . LYS A 1 142 ? -0.568 13.826 -0.806 1.00 67.88 142 LYS A O 1
ATOM 1086 N N . SER A 1 143 ? -1.036 15.593 0.510 1.00 71.94 143 SER A N 1
ATOM 1087 C CA . SER A 1 143 ? 0.330 15.742 1.020 1.00 71.94 143 SER A CA 1
ATOM 1088 C C . SER A 1 143 ? 0.684 14.552 1.908 1.00 71.94 143 SER A C 1
ATOM 1090 O O . SER A 1 143 ? -0.178 14.002 2.587 1.00 71.94 143 SER A O 1
ATOM 1092 N N . PHE A 1 144 ? 1.950 14.155 1.912 1.00 78.56 144 PHE A N 1
ATOM 1093 C CA . PHE A 1 144 ? 2.427 13.158 2.864 1.00 78.56 144 PHE A CA 1
ATOM 1094 C C . PHE A 1 144 ? 2.243 13.691 4.296 1.00 78.56 144 PHE A C 1
ATOM 1096 O O . PHE A 1 144 ? 2.617 14.833 4.568 1.00 78.56 144 PHE A O 1
ATOM 1103 N N . ASP A 1 145 ? 1.628 12.909 5.180 1.00 77.38 145 ASP A N 1
ATOM 1104 C CA . ASP A 1 145 ? 1.282 13.296 6.558 1.00 77.38 145 ASP A CA 1
ATOM 1105 C C . ASP A 1 145 ? 2.243 12.731 7.611 1.00 77.38 145 ASP A C 1
ATOM 1107 O O . ASP A 1 145 ? 2.005 12.886 8.808 1.00 77.38 145 ASP A O 1
ATOM 1111 N N . GLY A 1 146 ? 3.375 12.172 7.174 1.00 80.88 146 GLY A N 1
ATOM 1112 C CA . GLY A 1 146 ? 4.493 11.833 8.054 1.00 80.88 146 GLY A CA 1
ATOM 1113 C C . GLY A 1 146 ? 4.586 10.361 8.449 1.00 80.88 146 GLY A C 1
ATOM 1114 O O . GLY A 1 146 ? 5.358 10.060 9.364 1.00 80.88 146 GLY A O 1
ATOM 1115 N N . GLY A 1 147 ? 3.837 9.477 7.785 1.00 90.50 147 GLY A N 1
ATOM 1116 C CA . GLY A 1 147 ? 3.882 8.034 7.997 1.00 90.50 147 GLY A CA 1
ATOM 1117 C C . GLY A 1 147 ? 3.504 7.236 6.749 1.00 90.50 147 GLY A C 1
ATOM 1118 O O . GLY A 1 147 ? 2.712 7.688 5.928 1.00 90.50 147 GLY A O 1
ATOM 1119 N N . GLU A 1 148 ? 4.161 6.093 6.573 1.00 95.88 148 GLU A N 1
ATOM 1120 C CA . GLU A 1 148 ? 3.733 4.986 5.718 1.00 95.88 148 GLU A CA 1
ATOM 1121 C C . GLU A 1 148 ? 4.458 3.705 6.158 1.00 95.88 148 GLU A C 1
ATOM 1123 O O . GLU A 1 148 ? 5.563 3.756 6.707 1.00 95.88 148 GLU A O 1
ATOM 1128 N N . ILE A 1 149 ? 3.868 2.545 5.885 1.00 98.00 149 ILE A N 1
ATOM 1129 C CA . ILE A 1 149 ? 4.557 1.256 5.984 1.00 98.00 149 ILE A CA 1
ATOM 1130 C C . ILE A 1 149 ? 5.358 1.053 4.701 1.00 98.00 149 ILE A C 1
ATOM 1132 O O . ILE A 1 149 ? 4.780 1.115 3.620 1.00 98.00 149 ILE A O 1
ATOM 1136 N N . GLN A 1 150 ? 6.654 0.765 4.790 1.00 98.06 150 GLN A N 1
ATOM 1137 C CA . GLN A 1 150 ? 7.492 0.393 3.650 1.00 98.06 150 GLN A CA 1
ATOM 1138 C C . GLN A 1 150 ? 7.877 -1.079 3.709 1.00 98.06 150 GLN A C 1
ATOM 1140 O O . GLN A 1 150 ? 8.318 -1.579 4.737 1.00 98.06 150 GLN A O 1
ATOM 1145 N N . ILE A 1 151 ? 7.746 -1.755 2.572 1.00 97.50 151 ILE A N 1
ATOM 1146 C CA . ILE A 1 151 ? 8.050 -3.172 2.380 1.00 97.50 151 ILE A CA 1
ATOM 1147 C C . ILE A 1 151 ? 9.014 -3.263 1.182 1.00 97.50 151 ILE A C 1
ATOM 1149 O O . ILE A 1 151 ? 8.581 -3.385 0.029 1.00 97.50 151 ILE A O 1
ATOM 1153 N N . PRO A 1 152 ? 10.335 -3.116 1.398 1.00 93.94 152 PRO A N 1
ATOM 1154 C CA . PRO A 1 152 ? 11.301 -2.920 0.314 1.00 93.94 152 PRO A CA 1
ATOM 1155 C C . PRO A 1 152 ? 11.570 -4.181 -0.519 1.00 93.94 152 PRO A C 1
ATOM 1157 O O . PRO A 1 152 ? 12.014 -4.071 -1.662 1.00 93.94 152 PRO A O 1
ATOM 1160 N N . SER A 1 153 ? 11.347 -5.379 0.035 1.00 89.81 153 SER A N 1
ATOM 1161 C CA . SER A 1 153 ? 11.679 -6.643 -0.637 1.00 89.81 153 SER A CA 1
ATOM 1162 C C . SER A 1 153 ? 10.751 -7.792 -0.234 1.00 89.81 153 SER A C 1
ATOM 1164 O O . SER A 1 153 ? 11.184 -8.796 0.329 1.00 89.81 153 SER A O 1
ATOM 1166 N N . LEU A 1 154 ? 9.460 -7.665 -0.544 1.00 95.56 154 LEU A N 1
ATOM 1167 C CA . LEU A 1 154 ? 8.474 -8.686 -0.188 1.00 95.56 154 LEU A CA 1
ATOM 1168 C C . LEU A 1 154 ? 8.638 -9.959 -1.035 1.00 95.56 154 LEU A C 1
ATOM 1170 O O . LEU A 1 154 ? 8.426 -9.946 -2.251 1.00 95.56 154 LEU A O 1
ATOM 1174 N N . ASN A 1 155 ? 8.967 -11.091 -0.410 1.00 95.94 155 ASN A N 1
ATOM 1175 C CA . ASN A 1 155 ? 9.042 -12.383 -1.101 1.00 95.94 155 ASN A CA 1
ATOM 1176 C C . ASN A 1 155 ? 7.670 -13.075 -1.213 1.00 95.94 155 ASN A C 1
ATOM 1178 O O . ASN A 1 155 ? 7.522 -14.231 -0.831 1.00 95.94 155 ASN A O 1
ATOM 1182 N N . ALA A 1 156 ? 6.681 -12.360 -1.748 1.00 96.81 156 ALA A N 1
ATOM 1183 C CA . ALA A 1 156 ? 5.313 -12.840 -1.951 1.00 96.81 156 ALA A CA 1
ATOM 1184 C C . ALA A 1 156 ? 4.845 -12.546 -3.381 1.00 96.81 156 ALA A C 1
ATOM 1186 O O . ALA A 1 156 ? 5.368 -11.636 -4.032 1.00 96.81 156 ALA A O 1
ATOM 1187 N N . LYS A 1 157 ? 3.872 -13.312 -3.879 1.00 97.31 157 LYS A N 1
ATOM 1188 C CA . LYS A 1 157 ? 3.255 -13.122 -5.205 1.00 97.31 157 LYS A CA 1
ATOM 1189 C C . LYS A 1 157 ? 2.095 -12.136 -5.170 1.00 97.31 157 LYS A C 1
ATOM 1191 O O . LYS A 1 157 ? 1.816 -11.494 -6.182 1.00 97.31 157 LYS A O 1
ATOM 1196 N N . SER A 1 158 ? 1.422 -12.011 -4.030 1.00 98.00 158 SER A N 1
ATOM 1197 C CA . SER A 1 158 ? 0.353 -11.036 -3.859 1.00 98.00 158 SER A CA 1
ATOM 1198 C C . SER A 1 158 ? 0.324 -10.397 -2.482 1.00 98.00 158 SER A C 1
ATOM 1200 O O . SER A 1 158 ? 0.727 -10.998 -1.490 1.00 98.00 158 SER A O 1
ATOM 1202 N N . ILE A 1 159 ? -0.200 -9.178 -2.445 1.00 98.12 159 ILE A N 1
ATOM 1203 C CA . ILE A 1 159 ? -0.570 -8.473 -1.224 1.00 98.12 159 ILE A CA 1
ATOM 1204 C C . ILE A 1 159 ? -1.992 -7.950 -1.401 1.00 98.12 159 ILE A C 1
ATOM 1206 O O . ILE A 1 159 ? -2.311 -7.362 -2.435 1.00 98.12 159 ILE A O 1
ATOM 1210 N N . THR A 1 160 ? -2.845 -8.192 -0.418 1.00 98.19 160 THR A N 1
ATOM 1211 C CA . THR A 1 160 ? -4.222 -7.698 -0.391 1.00 98.19 160 THR A CA 1
ATOM 1212 C C . THR A 1 160 ? -4.352 -6.721 0.758 1.00 98.19 160 THR A C 1
ATOM 1214 O O . THR A 1 160 ? -3.863 -6.999 1.852 1.00 98.19 160 THR A O 1
ATOM 1217 N N . ILE A 1 161 ? -4.980 -5.582 0.499 1.00 97.88 161 ILE A N 1
ATOM 1218 C CA . ILE A 1 161 ? -5.209 -4.531 1.483 1.00 97.88 161 ILE A CA 1
ATOM 1219 C C . ILE A 1 161 ? -6.714 -4.314 1.565 1.00 97.88 161 ILE A C 1
ATOM 1221 O O . ILE A 1 161 ? -7.349 -4.052 0.546 1.00 97.88 161 ILE A O 1
ATOM 1225 N N . ASP A 1 162 ? -7.257 -4.424 2.771 1.00 96.81 162 ASP A N 1
ATOM 1226 C CA . ASP A 1 162 ? -8.662 -4.165 3.073 1.00 96.81 162 ASP A CA 1
ATOM 1227 C C . ASP A 1 162 ? -8.744 -3.091 4.158 1.00 96.81 162 ASP A C 1
ATOM 1229 O O . ASP A 1 162 ? -8.157 -3.230 5.236 1.00 96.81 162 ASP A O 1
ATOM 1233 N N . VAL A 1 163 ? -9.450 -2.005 3.862 1.00 95.56 163 VAL A N 1
ATOM 1234 C CA . VAL A 1 163 ? -9.711 -0.921 4.807 1.00 95.56 163 VAL A CA 1
ATOM 1235 C C . VAL A 1 163 ? -11.200 -0.908 5.076 1.00 95.56 163 VAL A C 1
ATOM 1237 O O . VAL A 1 163 ? -11.957 -0.340 4.301 1.00 95.56 163 VAL A O 1
ATOM 1240 N N . ASN A 1 164 ? -11.613 -1.464 6.205 1.00 95.62 164 ASN A N 1
ATOM 1241 C CA . ASN A 1 164 ? -12.988 -1.445 6.675 1.00 95.62 164 ASN A CA 1
ATOM 1242 C C . ASN A 1 164 ? -13.135 -0.387 7.776 1.00 95.62 164 ASN A C 1
ATOM 1244 O O . ASN A 1 164 ? -13.312 -0.705 8.947 1.00 95.62 164 ASN A O 1
ATOM 1248 N N . ASP A 1 165 ? -12.968 0.880 7.410 1.00 93.81 165 ASP A N 1
ATOM 1249 C CA . ASP A 1 165 ? -13.211 2.038 8.272 1.00 93.81 165 ASP A CA 1
ATOM 1250 C C . ASP A 1 165 ? -13.551 3.225 7.369 1.00 93.81 165 ASP A C 1
ATOM 1252 O O . ASP A 1 165 ? -12.705 3.681 6.604 1.00 93.81 165 ASP A O 1
ATOM 1256 N N . SER A 1 166 ? -14.782 3.735 7.454 1.00 90.25 166 SER A N 1
ATOM 1257 C CA . SER A 1 166 ? -15.260 4.810 6.573 1.00 90.25 166 SER A CA 1
ATOM 1258 C C . SER A 1 166 ? -14.555 6.154 6.787 1.00 90.25 166 SER A C 1
ATOM 1260 O O . SER A 1 166 ? -14.658 7.051 5.954 1.00 90.25 166 SER A O 1
ATOM 1262 N N . GLY A 1 167 ? -13.865 6.329 7.917 1.00 89.75 167 GLY A N 1
ATOM 1263 C CA . GLY A 1 167 ? -13.025 7.495 8.184 1.00 89.75 167 GLY A CA 1
ATOM 1264 C C . GLY A 1 167 ? -11.663 7.422 7.489 1.00 89.75 167 GLY A C 1
ATOM 1265 O O . GLY A 1 167 ? -10.962 8.437 7.413 1.00 89.75 167 GLY A O 1
ATOM 1266 N N . LEU A 1 168 ? -11.288 6.253 6.962 1.00 91.69 168 LEU A N 1
ATOM 1267 C CA . LEU A 1 168 ? -9.975 5.972 6.394 1.00 91.69 168 LEU A CA 1
ATOM 1268 C C . LEU A 1 168 ? -10.044 5.540 4.930 1.00 91.69 168 LEU A C 1
ATOM 1270 O O . LEU A 1 168 ? -11.011 4.947 4.469 1.00 91.69 168 LEU A O 1
ATOM 1274 N N . GLY A 1 169 ? -8.951 5.772 4.222 1.00 91.50 169 GLY A N 1
ATOM 1275 C CA . GLY A 1 169 ? -8.633 5.133 2.958 1.00 91.50 169 GLY A CA 1
ATOM 1276 C C . GLY A 1 169 ? -7.143 4.829 2.889 1.00 91.50 169 GLY A C 1
ATOM 1277 O O . GLY A 1 169 ? -6.405 5.024 3.857 1.00 91.50 169 GLY A O 1
ATOM 1278 N N . VAL A 1 170 ? -6.686 4.360 1.734 1.00 92.50 170 VAL A N 1
ATOM 1279 C CA . VAL A 1 170 ? -5.313 3.892 1.558 1.00 92.50 170 VAL A CA 1
ATOM 1280 C C . VAL A 1 170 ? -4.706 4.337 0.236 1.00 92.50 170 VAL A C 1
ATOM 1282 O O . VAL A 1 170 ? -5.339 4.362 -0.823 1.00 92.50 170 VAL A O 1
ATOM 1285 N N . LEU A 1 171 ? -3.427 4.684 0.309 1.00 92.00 171 LEU A N 1
ATOM 1286 C CA . LEU A 1 171 ? -2.537 4.858 -0.821 1.00 92.00 171 LEU A CA 1
ATOM 1287 C C . LEU A 1 171 ? -1.562 3.683 -0.854 1.00 92.00 171 LEU A C 1
ATOM 1289 O O . LEU A 1 171 ? -0.754 3.518 0.057 1.00 92.00 171 LEU A O 1
ATOM 1293 N N . THR A 1 172 ? -1.590 2.893 -1.923 1.00 94.69 172 THR A N 1
ATOM 1294 C CA . THR A 1 172 ? -0.595 1.837 -2.144 1.00 94.69 172 THR A CA 1
ATOM 1295 C C . THR A 1 172 ? 0.385 2.292 -3.214 1.00 94.69 172 THR A C 1
ATOM 1297 O O . THR A 1 172 ? 0.004 2.667 -4.325 1.00 94.69 172 THR A O 1
ATOM 1300 N N . LYS A 1 173 ? 1.671 2.307 -2.875 1.00 94.38 173 LYS A N 1
ATOM 1301 C CA . LYS A 1 173 ? 2.757 2.800 -3.722 1.00 94.38 173 LYS A CA 1
ATOM 1302 C C . LYS A 1 173 ? 3.645 1.630 -4.115 1.00 94.38 173 LYS A C 1
ATOM 1304 O O . LYS A 1 173 ? 4.066 0.862 -3.265 1.00 94.38 173 LYS A O 1
ATOM 1309 N N . PHE A 1 174 ? 3.981 1.537 -5.393 1.00 94.56 174 PHE A N 1
ATOM 1310 C CA . PHE A 1 174 ? 4.950 0.588 -5.930 1.00 94.56 174 PHE A CA 1
ATOM 1311 C C . PHE A 1 174 ? 6.093 1.357 -6.583 1.00 94.56 174 PHE A C 1
ATOM 1313 O O . PHE A 1 174 ? 5.846 2.309 -7.332 1.00 94.56 174 PHE A O 1
ATOM 1320 N N . VAL A 1 175 ? 7.331 0.949 -6.317 1.00 92.94 175 VAL A N 1
ATOM 1321 C CA . VAL A 1 175 ? 8.537 1.440 -6.992 1.00 92.94 175 VAL A CA 1
ATOM 1322 C C . VAL A 1 175 ? 9.284 0.267 -7.616 1.00 92.94 175 VAL A C 1
ATOM 1324 O O . VAL A 1 175 ? 9.653 -0.681 -6.929 1.00 92.94 175 VAL A O 1
ATOM 1327 N N . PHE A 1 176 ? 9.512 0.330 -8.925 1.00 90.62 176 PHE A N 1
ATOM 1328 C CA . PHE A 1 176 ? 10.214 -0.703 -9.684 1.00 90.62 176 PHE A CA 1
ATOM 1329 C C . PHE A 1 176 ? 11.681 -0.293 -9.824 1.00 90.62 176 PHE A C 1
ATOM 1331 O O . PHE A 1 176 ? 12.001 0.692 -10.491 1.00 90.62 176 PHE A O 1
ATOM 1338 N N . THR A 1 177 ? 12.581 -1.021 -9.162 1.00 81.12 177 THR A N 1
ATOM 1339 C CA . THR A 1 177 ? 14.008 -0.652 -9.069 1.00 81.12 177 THR A CA 1
ATOM 1340 C C . THR A 1 177 ? 14.892 -1.342 -10.108 1.00 81.12 177 THR A C 1
ATOM 1342 O O . THR A 1 177 ? 16.001 -0.884 -10.364 1.00 81.12 177 THR A O 1
ATOM 1345 N N . SER A 1 178 ? 14.394 -2.386 -10.784 1.00 70.56 178 SER A N 1
ATOM 1346 C CA . SER A 1 178 ? 15.104 -3.059 -11.887 1.00 70.56 178 SER A CA 1
ATOM 1347 C C . SER A 1 178 ? 15.143 -2.251 -13.186 1.00 70.56 178 SER A C 1
ATOM 1349 O O . SER A 1 178 ? 15.729 -2.688 -14.176 1.00 70.56 178 SER A O 1
ATOM 1351 N N . VAL A 1 179 ? 14.485 -1.096 -13.220 1.00 61.81 179 VAL A N 1
ATOM 1352 C CA . VAL A 1 179 ? 14.389 -0.273 -14.416 1.00 61.81 179 VAL A CA 1
ATOM 1353 C C . VAL A 1 179 ? 15.679 0.527 -14.578 1.00 61.81 179 VAL A C 1
ATOM 1355 O O . VAL A 1 179 ? 16.019 1.338 -13.714 1.00 61.81 179 VAL A O 1
ATOM 1358 N N . LYS A 1 180 ? 16.390 0.351 -15.700 1.00 52.75 180 LYS A N 1
ATOM 1359 C CA . LYS A 1 180 ? 17.478 1.265 -16.076 1.00 52.75 180 LYS A CA 1
ATOM 1360 C C . LYS A 1 180 ? 16.874 2.657 -16.223 1.00 52.75 180 LYS A C 1
ATOM 1362 O O . LYS A 1 180 ? 16.172 2.922 -17.197 1.00 52.75 180 LYS A O 1
ATOM 1367 N N . GLN A 1 181 ? 17.118 3.539 -15.254 1.00 49.09 181 GLN A N 1
ATOM 1368 C CA . GLN A 1 181 ? 16.748 4.939 -15.418 1.00 49.09 181 GLN A CA 1
ATOM 1369 C C . GLN A 1 181 ? 17.399 5.444 -16.709 1.00 49.09 181 GLN A C 1
ATOM 1371 O O . GLN A 1 181 ? 18.556 5.086 -16.965 1.00 49.09 181 GLN A O 1
ATOM 1376 N N . PRO A 1 182 ? 16.690 6.227 -17.543 1.00 45.81 182 PRO A N 1
ATOM 1377 C CA . PRO A 1 182 ? 17.339 6.870 -18.670 1.00 45.81 182 PRO A CA 1
ATOM 1378 C C . PRO A 1 182 ? 18.540 7.619 -18.102 1.00 45.81 182 PRO A C 1
ATOM 1380 O O . PRO A 1 182 ? 18.381 8.425 -17.182 1.00 45.81 182 PRO A O 1
ATOM 1383 N N . VAL A 1 183 ? 19.737 7.273 -18.589 1.00 44.16 183 VAL A N 1
ATOM 1384 C CA . VAL A 1 183 ? 20.976 7.979 -18.258 1.00 44.16 183 VAL A CA 1
ATOM 1385 C C . VAL A 1 183 ? 20.629 9.447 -18.402 1.00 44.16 183 VAL A C 1
ATOM 1387 O O . VAL A 1 183 ? 20.223 9.855 -19.493 1.00 44.16 183 VAL A O 1
ATOM 1390 N N . GLN A 1 184 ? 20.664 10.203 -17.297 1.00 43.38 184 GLN A N 1
ATOM 1391 C CA . GLN A 1 184 ? 20.420 11.636 -17.361 1.00 43.38 184 GLN A CA 1
ATOM 1392 C C . GLN A 1 184 ? 21.299 12.138 -18.493 1.00 43.38 184 GLN A C 1
ATOM 1394 O O . GLN A 1 184 ? 22.511 11.917 -18.462 1.00 43.38 184 GLN A O 1
ATOM 1399 N N . ILE A 1 185 ? 20.688 12.696 -19.541 1.00 47.59 185 ILE A N 1
ATOM 1400 C CA . ILE A 1 185 ? 21.445 13.306 -20.623 1.00 47.59 185 ILE A CA 1
ATOM 1401 C C . ILE A 1 185 ? 22.227 14.401 -19.917 1.00 47.59 185 ILE A C 1
ATOM 1403 O O . ILE A 1 185 ? 21.645 15.420 -19.546 1.00 47.59 185 ILE A O 1
ATOM 1407 N N . ILE A 1 186 ? 23.506 14.141 -19.629 1.00 48.56 186 ILE A N 1
ATOM 1408 C CA . ILE A 1 186 ? 24.404 15.115 -19.029 1.00 48.56 186 ILE A CA 1
ATOM 1409 C C . ILE A 1 186 ? 24.355 16.276 -20.003 1.00 48.56 186 ILE A C 1
ATOM 1411 O O . ILE A 1 186 ? 24.832 16.176 -21.137 1.00 48.56 186 ILE A O 1
ATOM 1415 N N . SER A 1 187 ? 23.647 17.327 -19.597 1.00 51.53 187 SER A N 1
ATOM 1416 C CA . SER A 1 187 ? 23.454 18.497 -20.425 1.00 51.53 187 SER A CA 1
ATOM 1417 C C . SER A 1 187 ? 24.842 18.970 -20.824 1.00 51.53 187 SER A C 1
ATOM 1419 O O . SER A 1 187 ? 25.672 19.226 -19.958 1.00 51.53 187 SER A O 1
ATOM 1421 N N . LYS A 1 188 ? 25.132 19.042 -22.128 1.00 61.47 188 LYS A N 1
ATOM 1422 C CA . LYS A 1 188 ? 26.426 19.550 -22.614 1.00 61.47 188 LYS A CA 1
ATOM 1423 C C . LYS A 1 188 ? 26.546 21.071 -22.449 1.00 61.47 188 LYS A C 1
ATOM 1425 O O . LYS A 1 188 ? 27.595 21.635 -22.737 1.00 61.47 188 LYS A O 1
ATOM 1430 N N . VAL A 1 189 ? 25.491 21.729 -21.963 1.00 71.38 189 VAL A N 1
ATOM 1431 C CA . VAL A 1 189 ? 25.410 23.180 -21.748 1.00 71.38 189 VAL A CA 1
ATOM 1432 C C . VAL A 1 189 ? 26.564 23.736 -20.896 1.00 71.38 189 VAL A C 1
ATOM 1434 O O . VAL A 1 189 ? 27.132 24.736 -21.323 1.00 71.38 189 VAL A O 1
ATOM 1437 N N . PRO A 1 190 ? 27.010 23.114 -19.783 1.00 72.81 190 PRO A N 1
ATOM 1438 C CA . PRO A 1 190 ? 28.151 23.614 -19.012 1.00 72.81 190 PRO A CA 1
ATOM 1439 C C . PRO A 1 190 ? 29.448 23.623 -19.827 1.00 72.81 190 PRO A C 1
ATOM 1441 O O . PRO A 1 190 ? 30.232 24.560 -19.722 1.00 72.81 190 PRO A O 1
ATOM 1444 N N . TYR A 1 191 ? 29.653 22.623 -20.690 1.00 76.75 191 TYR A N 1
ATOM 1445 C CA . TYR A 1 191 ? 30.826 22.542 -21.563 1.00 76.75 191 TYR A CA 1
ATOM 1446 C C . TYR A 1 191 ? 30.779 23.582 -22.687 1.00 76.75 191 TYR A C 1
ATOM 1448 O O . TYR A 1 191 ? 31.803 24.172 -23.016 1.00 76.75 191 TYR A O 1
ATOM 1456 N N . ILE A 1 192 ? 29.593 23.850 -23.242 1.00 77.94 192 ILE A N 1
ATOM 1457 C CA . ILE A 1 192 ? 29.396 24.913 -24.240 1.00 77.94 192 ILE A CA 1
ATOM 1458 C C . ILE A 1 192 ? 29.645 26.292 -23.608 1.00 77.94 192 ILE A C 1
ATOM 1460 O O . ILE A 1 192 ? 30.335 27.117 -24.200 1.00 77.94 192 ILE A O 1
ATOM 1464 N N . ILE A 1 193 ? 29.143 26.528 -22.391 1.00 80.19 193 ILE A N 1
ATOM 1465 C CA . ILE A 1 193 ? 29.379 27.774 -21.645 1.00 80.19 193 ILE A CA 1
ATOM 1466 C C . ILE A 1 193 ? 30.870 27.940 -21.329 1.00 80.19 193 ILE A C 1
ATOM 1468 O O . ILE A 1 193 ? 31.418 29.017 -21.551 1.00 80.19 193 ILE A O 1
ATOM 1472 N N . ALA A 1 194 ? 31.546 26.883 -20.872 1.00 83.12 194 ALA A N 1
ATOM 1473 C CA . ALA A 1 194 ? 32.981 26.922 -20.597 1.00 83.12 194 ALA A CA 1
ATOM 1474 C C . ALA A 1 194 ? 33.805 27.249 -21.855 1.00 83.12 194 ALA A C 1
ATOM 1476 O O . ALA A 1 194 ? 34.737 28.047 -21.786 1.00 83.12 194 ALA A O 1
ATOM 1477 N N . LEU A 1 195 ? 33.435 26.691 -23.012 1.00 85.00 195 LEU A N 1
ATOM 1478 C CA . LEU A 1 195 ? 34.117 26.952 -24.282 1.00 85.00 195 LEU A CA 1
ATOM 1479 C C . LEU A 1 195 ? 33.892 28.389 -24.781 1.00 85.00 195 LEU A C 1
ATOM 1481 O O . LEU A 1 195 ? 34.827 29.026 -25.260 1.00 85.00 195 LEU A O 1
ATOM 1485 N N . LEU A 1 196 ? 32.681 28.927 -24.612 1.00 85.19 196 LEU A N 1
ATOM 1486 C CA . LEU A 1 196 ? 32.376 30.328 -24.921 1.00 85.19 196 LEU A CA 1
ATOM 1487 C C . LEU A 1 196 ? 33.142 31.293 -24.012 1.00 85.19 196 LEU A C 1
ATOM 1489 O O . LEU A 1 196 ? 33.720 32.260 -24.502 1.00 85.19 196 LEU A O 1
ATOM 1493 N N . LEU A 1 197 ? 33.199 31.015 -22.706 1.00 84.75 197 LEU A N 1
ATOM 1494 C CA . LEU A 1 197 ? 33.978 31.816 -21.761 1.00 84.75 197 LEU A CA 1
ATOM 1495 C C . LEU A 1 197 ? 35.473 31.769 -22.091 1.00 84.75 197 LEU A C 1
ATOM 1497 O O . LEU A 1 197 ? 36.108 32.817 -22.120 1.00 84.75 197 LEU A O 1
ATOM 1501 N N . ALA A 1 198 ? 36.023 30.596 -22.414 1.00 84.50 198 ALA A N 1
ATOM 1502 C CA . ALA A 1 198 ? 37.415 30.466 -22.841 1.00 84.50 198 ALA A CA 1
ATOM 1503 C C . ALA A 1 198 ? 37.707 31.252 -24.133 1.00 84.50 198 ALA A C 1
ATOM 1505 O O . ALA A 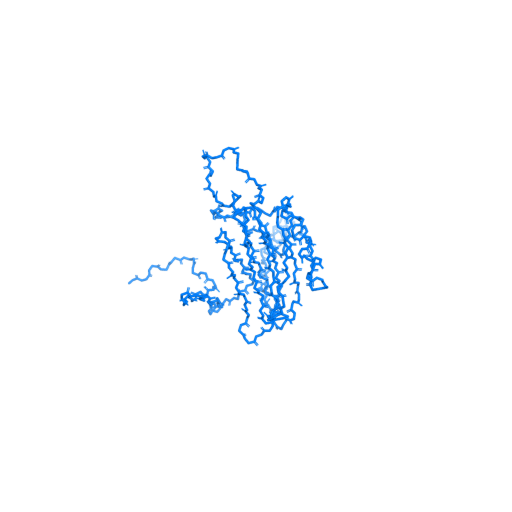1 198 ? 38.742 31.906 -24.225 1.00 84.50 198 ALA A O 1
ATOM 1506 N N . GLY A 1 199 ? 36.788 31.246 -25.106 1.00 81.25 199 GLY A N 1
ATOM 1507 C CA . GLY A 1 199 ? 36.912 32.036 -26.335 1.00 81.25 199 GLY A CA 1
ATOM 1508 C C . GLY A 1 199 ? 36.868 33.548 -26.088 1.00 81.25 199 GLY A C 1
ATOM 1509 O O . GLY A 1 199 ? 37.669 34.285 -26.657 1.00 81.25 199 GLY A O 1
ATOM 1510 N N . ILE A 1 200 ? 35.982 34.013 -25.201 1.00 82.56 200 ILE A N 1
ATOM 1511 C CA . ILE A 1 200 ? 35.892 35.431 -24.817 1.00 82.56 200 ILE A CA 1
ATOM 1512 C C . ILE A 1 200 ? 37.148 35.864 -24.057 1.00 82.56 200 ILE A C 1
ATOM 1514 O O . ILE A 1 200 ? 37.732 36.890 -24.391 1.00 82.56 200 ILE A O 1
ATOM 1518 N N . PHE A 1 201 ? 37.601 35.078 -23.078 1.00 81.00 201 PHE A N 1
ATOM 1519 C CA . PHE A 1 201 ? 38.846 35.355 -22.360 1.00 81.00 201 PHE A CA 1
ATOM 1520 C C . PHE A 1 201 ? 40.046 35.360 -23.312 1.00 81.00 201 PHE A C 1
ATOM 1522 O O . PHE A 1 201 ? 40.840 36.293 -23.280 1.00 81.00 201 PHE A O 1
ATOM 1529 N N . GLY A 1 202 ? 40.141 34.382 -24.215 1.00 81.06 202 GLY A N 1
ATOM 1530 C CA . GLY A 1 202 ? 41.176 34.355 -25.246 1.00 81.06 202 GLY A CA 1
ATOM 1531 C C . GLY A 1 202 ? 41.155 35.597 -26.140 1.00 81.06 202 GLY A C 1
ATOM 1532 O O . GLY A 1 202 ? 42.203 36.158 -26.415 1.00 81.06 202 GLY A O 1
ATOM 1533 N N . TYR A 1 203 ? 39.979 36.083 -26.542 1.00 77.62 203 TYR A N 1
ATOM 1534 C CA . TYR A 1 203 ? 39.860 37.299 -27.353 1.00 77.62 203 TYR A CA 1
ATOM 1535 C C . TYR A 1 203 ? 40.229 38.581 -26.586 1.00 77.62 203 TYR A C 1
ATOM 1537 O O . TYR A 1 203 ? 40.872 39.467 -27.144 1.00 77.62 203 TYR A O 1
ATOM 1545 N N . VAL A 1 204 ? 39.832 38.688 -25.315 1.00 80.06 204 VAL A N 1
ATOM 1546 C CA . VAL A 1 204 ? 40.085 39.876 -24.481 1.00 80.06 204 VAL A CA 1
ATOM 1547 C C . VAL A 1 204 ? 41.556 39.987 -24.072 1.00 80.06 204 VAL A C 1
ATOM 1549 O O . VAL A 1 204 ? 42.067 41.097 -24.011 1.00 80.06 204 VAL A O 1
ATOM 1552 N N . PHE A 1 205 ? 42.235 38.864 -23.821 1.00 72.88 205 PHE A N 1
ATOM 1553 C CA . PHE A 1 205 ? 43.636 38.836 -23.375 1.00 72.88 205 PHE A CA 1
ATOM 1554 C C . PHE A 1 205 ? 44.667 38.680 -24.507 1.00 72.88 205 PHE A C 1
ATOM 1556 O O . PHE A 1 205 ? 45.866 38.713 -24.243 1.00 72.88 205 PHE A O 1
ATOM 1563 N N . TRP A 1 206 ? 44.226 38.493 -25.756 1.00 59.59 206 TRP A N 1
ATOM 1564 C CA . TRP A 1 206 ? 45.092 38.482 -26.950 1.00 59.59 206 TRP A CA 1
ATOM 1565 C C . TRP A 1 206 ? 45.053 39.821 -27.715 1.00 59.59 206 TRP A C 1
ATOM 1567 O O . TRP A 1 206 ? 45.609 39.948 -28.806 1.00 59.59 206 TRP A O 1
ATOM 1577 N N . LYS A 1 207 ? 44.407 40.832 -27.131 1.00 49.12 207 LYS A N 1
ATOM 1578 C CA . LYS A 1 207 ? 44.617 42.250 -27.434 1.00 49.12 207 LYS A CA 1
ATOM 1579 C C . LYS A 1 207 ? 45.516 42.868 -26.373 1.00 49.12 207 LYS A C 1
ATOM 1581 O O . LYS A 1 207 ? 46.216 43.836 -26.738 1.00 49.12 207 LYS A O 1
#